Protein AF-A0A8T7EIQ8-F1 (afdb_monomer)

Foldseek 3Di:
DWFWKAQDADAPVRTDIDDDDADDEEAQKFKFQFDDAADDPQQRCLSNQNHPDGNDPTFTAGFKTWGFGCGGHNNHDQDDGGFTWIFGHPGDRRGRMDMDGNVRIGGDDPPADRHNCSLDDVVVVVVCCVCCVVVVDDAQDKDKDFQPDRDDDPDDPDDDDDPDDDDPGIDIDHHHDDDPPVVVVVVPDPDDDDDDDDDDDD

Structure (mmCIF, N/CA/C/O backbone):
data_AF-A0A8T7EIQ8-F1
#
_entry.id   AF-A0A8T7EIQ8-F1
#
loop_
_atom_site.group_PDB
_atom_site.id
_atom_site.type_symbol
_atom_site.label_atom_id
_atom_site.label_alt_id
_atom_site.label_comp_id
_atom_site.label_asym_id
_atom_site.label_entity_id
_atom_site.label_seq_id
_atom_site.pdbx_PDB_ins_code
_atom_site.Cartn_x
_atom_site.Cartn_y
_atom_site.Cartn_z
_atom_site.occupancy
_atom_site.B_iso_or_equiv
_atom_site.auth_seq_id
_atom_site.auth_comp_id
_atom_site.auth_asym_id
_atom_site.auth_atom_id
_atom_site.pdbx_PDB_model_num
ATOM 1 N N . MET A 1 1 ? 5.514 2.451 -17.112 1.00 97.12 1 MET A N 1
ATOM 2 C CA . MET A 1 1 ? 4.625 2.904 -16.031 1.00 97.12 1 MET A CA 1
ATOM 3 C C . MET A 1 1 ? 5.234 4.109 -15.359 1.00 97.12 1 MET A C 1
ATOM 5 O O . MET A 1 1 ? 6.451 4.161 -15.229 1.00 97.12 1 MET A O 1
ATOM 9 N N . LYS A 1 2 ? 4.399 5.047 -14.929 1.00 98.25 2 LYS A N 1
ATOM 10 C CA . LYS A 1 2 ? 4.811 6.217 -14.160 1.00 98.25 2 LYS A CA 1
ATOM 11 C C . LYS A 1 2 ? 4.863 5.912 -12.668 1.00 98.25 2 LYS A C 1
ATOM 13 O O . LYS A 1 2 ? 4.063 5.122 -12.160 1.00 98.25 2 LYS A O 1
ATOM 18 N N . ALA A 1 3 ? 5.798 6.552 -11.976 1.00 97.81 3 ALA A N 1
ATOM 19 C CA . ALA A 1 3 ? 5.945 6.478 -10.527 1.00 97.81 3 ALA A CA 1
ATOM 20 C C . ALA A 1 3 ? 6.491 7.793 -9.956 1.00 97.81 3 ALA A C 1
ATOM 22 O O . ALA A 1 3 ? 7.183 8.529 -10.661 1.00 97.81 3 ALA A O 1
ATOM 23 N N . ILE A 1 4 ? 6.193 8.066 -8.683 1.00 96.81 4 ILE A N 1
ATOM 24 C CA . ILE A 1 4 ? 6.801 9.158 -7.917 1.00 96.81 4 ILE A CA 1
ATOM 25 C C . ILE A 1 4 ? 8.033 8.627 -7.191 1.00 96.81 4 ILE A C 1
ATOM 27 O O . ILE A 1 4 ? 7.931 7.783 -6.299 1.00 96.81 4 ILE A O 1
ATOM 31 N N . TRP A 1 5 ? 9.192 9.140 -7.574 1.00 95.50 5 TRP A N 1
ATOM 32 C CA . TRP A 1 5 ? 10.508 8.722 -7.110 1.00 95.50 5 TRP A CA 1
ATOM 33 C C . TRP A 1 5 ? 11.192 9.857 -6.346 1.00 95.50 5 TRP A C 1
ATOM 35 O O . TRP A 1 5 ? 11.021 11.030 -6.680 1.00 95.50 5 TRP A O 1
ATOM 45 N N . ILE A 1 6 ? 12.018 9.491 -5.363 1.00 96.00 6 ILE A N 1
ATOM 46 C CA . ILE A 1 6 ? 13.007 10.376 -4.735 1.00 96.00 6 ILE A CA 1
ATOM 47 C C . ILE A 1 6 ? 14.409 9.744 -4.769 1.00 96.00 6 ILE A C 1
ATOM 49 O O . ILE A 1 6 ? 14.573 8.549 -4.511 1.00 96.00 6 ILE A O 1
ATOM 53 N N . ASP A 1 7 ? 15.431 10.540 -5.089 1.00 96.81 7 ASP A N 1
ATOM 54 C CA . ASP A 1 7 ? 16.860 10.170 -5.038 1.00 96.81 7 ASP A CA 1
ATOM 55 C C . ASP A 1 7 ? 17.637 10.903 -3.931 1.00 96.81 7 ASP A C 1
ATOM 57 O O . ASP A 1 7 ? 18.794 10.589 -3.651 1.00 96.81 7 ASP A O 1
ATOM 61 N N . SER A 1 8 ? 16.982 11.863 -3.287 1.00 96.88 8 SER A N 1
ATOM 62 C CA . SER A 1 8 ? 17.507 12.742 -2.255 1.00 96.88 8 SER A CA 1
ATOM 63 C C . SER A 1 8 ? 16.407 13.032 -1.231 1.00 96.88 8 SER A C 1
ATOM 65 O O . SER A 1 8 ? 15.219 12.858 -1.506 1.00 96.88 8 SER A O 1
ATOM 67 N N . LEU A 1 9 ? 16.807 13.405 -0.013 1.00 97.00 9 LEU A N 1
ATOM 68 C CA . LEU A 1 9 ? 15.875 13.798 1.046 1.00 97.00 9 LEU A CA 1
ATOM 69 C C . LEU A 1 9 ? 15.586 15.297 0.944 1.00 97.00 9 LEU A C 1
ATOM 71 O O . LEU A 1 9 ? 16.500 16.082 0.692 1.00 97.00 9 LEU A O 1
ATOM 75 N N . GLY A 1 10 ? 14.344 15.692 1.199 1.00 94.88 10 GLY A N 1
ATOM 76 C CA . GLY A 1 10 ? 13.916 17.087 1.145 1.00 94.88 10 GLY A CA 1
ATOM 77 C C . GLY A 1 10 ? 12.407 17.244 1.278 1.00 94.88 10 GLY A C 1
ATOM 78 O O . GLY A 1 10 ? 11.704 16.314 1.680 1.00 94.88 10 GLY A O 1
ATOM 79 N N . GLY A 1 11 ? 11.912 18.435 0.954 1.00 91.44 11 GLY A N 1
ATOM 80 C CA . GLY A 1 11 ? 10.483 18.688 0.833 1.00 91.44 11 GLY A CA 1
ATOM 81 C C . GLY A 1 11 ? 9.912 18.131 -0.479 1.00 91.44 11 GLY A C 1
ATOM 82 O O . GLY A 1 11 ? 10.578 17.378 -1.190 1.00 91.44 11 GLY A O 1
ATOM 83 N N . PRO A 1 12 ? 8.670 18.490 -0.840 1.00 88.94 12 PRO A N 1
ATOM 84 C CA . PRO A 1 12 ? 8.010 18.006 -2.055 1.00 88.94 12 PRO A CA 1
ATOM 85 C C . PRO A 1 12 ? 8.786 18.260 -3.358 1.00 88.94 12 PRO A C 1
ATOM 87 O O . PRO A 1 12 ? 8.567 17.564 -4.343 1.00 88.94 12 PRO A O 1
ATOM 90 N N . GLU A 1 13 ? 9.692 19.236 -3.377 1.00 93.31 13 GLU A N 1
ATOM 91 C CA . GLU A 1 13 ? 10.520 19.598 -4.528 1.00 93.31 13 GLU A CA 1
ATOM 92 C C . GLU A 1 13 ? 11.466 18.488 -5.006 1.00 93.31 13 GLU A C 1
ATOM 94 O O . GLU A 1 13 ? 11.888 18.516 -6.161 1.00 93.31 13 GLU A O 1
ATOM 99 N N . VAL A 1 14 ? 11.787 17.508 -4.153 1.00 95.00 14 VAL A N 1
ATOM 100 C CA . VAL A 1 14 ? 12.641 16.371 -4.537 1.00 95.00 14 VAL A CA 1
ATOM 101 C C . VAL A 1 14 ? 11.854 15.249 -5.222 1.00 95.00 14 VAL A C 1
ATOM 103 O O . VAL A 1 14 ? 12.450 14.306 -5.740 1.00 95.00 14 VAL A O 1
ATOM 106 N N . MET A 1 15 ? 10.517 15.332 -5.237 1.00 95.19 15 MET A N 1
ATOM 107 C CA . MET A 1 15 ? 9.655 14.326 -5.855 1.00 95.19 15 MET A CA 1
ATOM 108 C C . MET A 1 15 ? 9.645 14.471 -7.373 1.00 95.19 15 MET A C 1
ATOM 110 O O . MET A 1 15 ? 9.286 15.513 -7.922 1.00 95.19 15 MET A O 1
ATOM 114 N N . GLN A 1 16 ? 9.976 13.383 -8.060 1.00 96.94 16 GLN A N 1
ATOM 115 C CA . GLN A 1 16 ? 10.043 13.336 -9.515 1.00 96.94 16 GLN A CA 1
ATOM 116 C C . GLN A 1 16 ? 9.066 12.298 -10.056 1.00 96.94 16 GLN A C 1
ATOM 118 O O . GLN A 1 16 ? 8.992 11.176 -9.555 1.00 96.94 16 GLN A O 1
ATOM 123 N N . VAL A 1 17 ? 8.336 12.655 -11.114 1.00 97.62 17 VAL A N 1
ATOM 124 C CA . VAL A 1 17 ? 7.613 11.670 -11.924 1.00 97.62 17 VAL A CA 1
ATOM 125 C C . VAL A 1 17 ? 8.610 11.059 -12.894 1.00 97.62 17 VAL A C 1
ATOM 127 O O . VAL A 1 17 ? 9.187 11.776 -13.711 1.00 97.62 17 VAL A O 1
ATOM 130 N N . ILE A 1 18 ? 8.780 9.746 -12.835 1.00 97.88 18 ILE A N 1
ATOM 131 C CA . ILE A 1 18 ? 9.661 9.017 -13.747 1.00 97.88 18 ILE A CA 1
ATOM 132 C C . ILE A 1 18 ? 8.905 7.918 -14.488 1.00 97.88 18 ILE A C 1
ATOM 134 O O . ILE A 1 18 ? 7.865 7.445 -14.024 1.00 97.88 18 ILE A O 1
ATOM 138 N N . ASP A 1 19 ? 9.468 7.473 -15.608 1.00 98.19 19 ASP A N 1
ATOM 139 C CA . ASP A 1 19 ? 9.037 6.271 -16.312 1.00 98.19 19 ASP A CA 1
ATOM 140 C C . ASP A 1 19 ? 9.892 5.066 -15.895 1.00 98.19 19 ASP A C 1
ATOM 142 O O . ASP A 1 19 ? 11.121 5.118 -15.873 1.00 98.19 19 ASP A O 1
ATOM 146 N N . MET A 1 20 ? 9.228 3.956 -15.583 1.00 96.12 20 MET A N 1
ATOM 147 C CA . MET A 1 20 ? 9.838 2.678 -15.219 1.00 96.12 20 MET A CA 1
ATOM 148 C C . MET A 1 20 ? 9.193 1.519 -15.993 1.00 96.12 20 MET A C 1
ATOM 150 O O . MET A 1 20 ? 8.028 1.616 -16.403 1.00 96.12 20 MET A O 1
ATOM 154 N N . PRO A 1 21 ? 9.895 0.389 -16.183 1.00 97.44 21 PRO A N 1
ATOM 155 C CA . PRO A 1 21 ? 9.278 -0.843 -16.664 1.00 97.44 21 PRO A CA 1
ATOM 156 C C . PRO A 1 21 ? 8.150 -1.302 -15.733 1.00 97.44 21 PRO A C 1
ATOM 158 O O . PRO A 1 21 ? 8.219 -1.096 -14.523 1.00 97.44 21 PRO A O 1
ATOM 161 N N . ILE A 1 22 ? 7.123 -1.947 -16.289 1.00 97.69 22 ILE A N 1
ATOM 162 C CA . ILE A 1 22 ? 6.124 -2.634 -15.462 1.00 97.69 22 ILE A CA 1
ATOM 163 C C . ILE A 1 22 ? 6.827 -3.842 -14.817 1.00 97.69 22 ILE A C 1
ATOM 165 O O . ILE A 1 22 ? 7.391 -4.656 -15.549 1.00 97.69 22 ILE A O 1
ATOM 169 N N . PRO A 1 23 ? 6.850 -3.962 -13.479 1.00 95.44 23 PRO A N 1
ATOM 170 C CA . PRO A 1 23 ? 7.539 -5.059 -12.806 1.00 95.44 23 PRO A CA 1
ATOM 171 C C . PRO A 1 23 ? 6.767 -6.369 -12.977 1.00 95.44 23 PRO A C 1
ATOM 173 O O . PRO A 1 23 ? 5.549 -6.343 -13.098 1.00 95.44 23 PRO A O 1
ATOM 176 N N . GLU A 1 24 ? 7.437 -7.517 -12.927 1.00 97.69 24 GLU A N 1
ATOM 177 C CA . GLU A 1 24 ? 6.785 -8.836 -12.941 1.00 97.69 24 GLU A CA 1
ATOM 178 C C . GLU A 1 24 ? 6.703 -9.415 -11.519 1.00 97.69 24 GLU A C 1
ATOM 180 O O . GLU A 1 24 ? 7.673 -9.294 -10.765 1.00 97.69 24 GLU A O 1
ATOM 185 N N . PRO A 1 25 ? 5.572 -10.026 -11.114 1.00 97.81 25 PRO A N 1
ATOM 186 C CA . PRO A 1 25 ? 5.444 -10.601 -9.781 1.00 97.81 25 PRO A CA 1
ATOM 187 C C . PRO A 1 25 ? 6.305 -11.860 -9.618 1.00 97.81 25 PRO A C 1
ATOM 189 O O . PRO A 1 25 ? 6.272 -12.776 -10.441 1.00 97.81 25 PRO A O 1
ATOM 192 N N . GLY A 1 26 ? 7.034 -11.946 -8.504 1.00 98.12 26 GLY A N 1
ATOM 193 C CA . GLY A 1 26 ? 7.690 -13.170 -8.060 1.00 98.12 26 GLY A CA 1
ATOM 194 C C . GLY A 1 26 ? 6.707 -14.221 -7.531 1.00 98.12 26 GLY A C 1
ATOM 195 O O . GLY A 1 26 ? 5.496 -14.029 -7.500 1.00 98.12 26 GLY A O 1
ATOM 196 N N . ARG A 1 27 ? 7.237 -15.358 -7.055 1.00 98.38 27 ARG A N 1
ATOM 197 C CA . ARG A 1 27 ? 6.463 -16.577 -6.718 1.00 98.38 27 ARG A CA 1
ATOM 198 C C . ARG A 1 27 ? 5.219 -16.323 -5.858 1.00 98.38 27 ARG A C 1
ATOM 200 O O . ARG A 1 27 ? 4.155 -16.831 -6.187 1.00 98.38 27 ARG A O 1
ATOM 207 N N . LYS A 1 28 ? 5.346 -15.540 -4.782 1.00 98.00 28 LYS A N 1
ATOM 208 C CA . LYS A 1 28 ? 4.267 -15.239 -3.815 1.00 98.00 28 LYS A CA 1
ATOM 209 C C . LYS A 1 28 ? 3.751 -13.806 -3.911 1.00 98.00 28 LYS A C 1
ATOM 211 O O . LYS A 1 28 ? 3.139 -13.300 -2.968 1.00 98.00 28 LYS A O 1
ATOM 216 N N . GLU A 1 29 ? 4.044 -13.139 -5.012 1.00 98.25 29 GLU A N 1
ATOM 217 C CA . GLU A 1 29 ? 3.725 -11.738 -5.191 1.00 98.25 29 GLU A CA 1
ATOM 218 C C . GLU A 1 29 ? 2.599 -11.561 -6.196 1.00 98.25 29 GLU A C 1
ATOM 220 O O . GLU A 1 29 ? 2.343 -12.405 -7.050 1.00 98.25 29 GLU A O 1
ATOM 225 N N . VAL A 1 30 ? 1.918 -10.436 -6.082 1.00 98.12 30 VAL A N 1
ATOM 226 C CA . VAL A 1 30 ? 0.888 -9.997 -7.005 1.00 98.12 30 VAL A CA 1
ATOM 227 C C . VAL A 1 30 ? 1.246 -8.631 -7.538 1.00 98.12 30 VAL A C 1
ATOM 229 O O . VAL A 1 30 ? 1.752 -7.786 -6.802 1.00 98.12 30 VAL A O 1
ATOM 232 N N . ARG A 1 31 ? 0.964 -8.416 -8.818 1.00 98.25 31 ARG A N 1
ATOM 233 C CA . ARG A 1 31 ? 0.998 -7.101 -9.435 1.00 98.25 31 ARG A CA 1
ATOM 234 C C . ARG A 1 31 ? -0.390 -6.500 -9.378 1.00 98.25 31 ARG A C 1
ATOM 236 O O . ARG A 1 31 ? -1.349 -7.092 -9.863 1.00 98.25 31 ARG A O 1
ATOM 243 N N . ILE A 1 32 ? -0.481 -5.317 -8.800 1.00 98.56 32 ILE A N 1
ATOM 244 C CA . ILE A 1 32 ? -1.708 -4.543 -8.683 1.00 98.56 32 ILE A CA 1
ATOM 245 C C . ILE A 1 32 ? -1.600 -3.381 -9.659 1.00 98.56 32 ILE A C 1
ATOM 247 O O . ILE A 1 32 ? -0.622 -2.634 -9.603 1.00 98.56 32 ILE A O 1
ATOM 251 N N . LYS A 1 33 ? -2.597 -3.228 -10.527 1.00 98.50 33 LYS A N 1
ATOM 252 C CA . LYS A 1 33 ? -2.838 -1.992 -11.266 1.00 98.50 33 LYS A CA 1
ATOM 253 C C . LYS A 1 33 ? -3.524 -1.015 -10.320 1.00 98.50 33 LYS A C 1
ATOM 255 O O . LYS A 1 33 ? -4.624 -1.289 -9.838 1.00 98.50 33 LYS A O 1
ATOM 260 N N . VAL A 1 34 ? -2.840 0.076 -10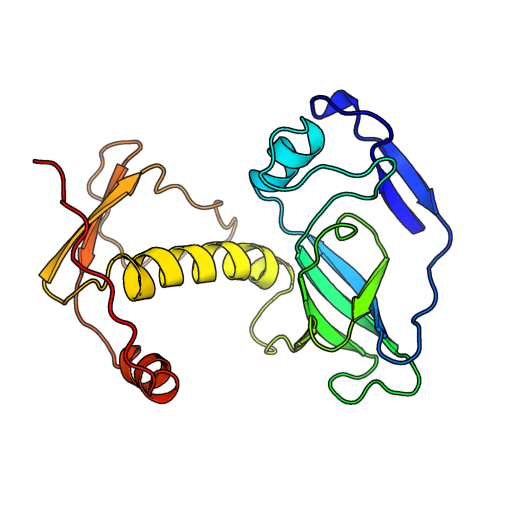.011 1.00 98.38 34 VAL A N 1
ATOM 261 C CA . VAL A 1 34 ? -3.251 1.027 -8.978 1.00 98.38 34 VAL A CA 1
ATOM 262 C C . VAL A 1 34 ? -4.351 1.936 -9.511 1.00 98.38 34 VAL A C 1
ATOM 264 O O . VAL A 1 34 ? -4.245 2.468 -10.613 1.00 98.38 34 VAL A O 1
ATOM 267 N N . GLU A 1 35 ? -5.407 2.106 -8.718 1.00 98.19 35 GLU A N 1
ATOM 268 C CA . GLU A 1 35 ? -6.511 3.032 -8.999 1.00 98.19 35 GLU A CA 1
ATOM 269 C C . GLU A 1 35 ? -6.458 4.243 -8.064 1.00 98.19 35 GLU A C 1
ATOM 271 O O . GLU A 1 35 ? -6.640 5.372 -8.512 1.00 98.19 35 GLU A O 1
ATOM 276 N N . SER A 1 36 ? -6.143 4.007 -6.786 1.00 98.00 36 SER A N 1
ATOM 277 C CA . SER A 1 36 ? -6.103 5.035 -5.742 1.00 98.00 36 SER A CA 1
ATOM 278 C C . SER A 1 36 ? -4.921 4.796 -4.802 1.00 98.00 36 SER A C 1
ATOM 280 O O . SER A 1 36 ? -4.577 3.653 -4.497 1.00 98.00 36 SER A O 1
ATOM 282 N N . VAL A 1 37 ? -4.318 5.875 -4.300 1.00 96.94 37 VAL A N 1
ATOM 283 C CA . VAL A 1 37 ? -3.197 5.843 -3.346 1.00 96.94 37 VAL A CA 1
ATOM 284 C C . VAL A 1 37 ? -3.550 6.713 -2.150 1.00 96.94 37 VAL A C 1
ATOM 286 O O . VAL A 1 37 ? -4.038 7.830 -2.318 1.00 96.94 37 VAL A O 1
ATOM 289 N N . GLY A 1 38 ? -3.305 6.205 -0.944 1.00 94.62 38 GLY A N 1
ATOM 290 C CA . GLY A 1 38 ? -3.491 6.977 0.281 1.00 94.62 38 GLY A CA 1
ATOM 291 C C . GLY A 1 38 ? -2.245 7.795 0.585 1.00 94.62 38 GLY A C 1
ATOM 292 O O . GLY A 1 38 ? -1.136 7.259 0.606 1.00 94.62 38 GLY A O 1
ATOM 293 N N . LEU A 1 39 ? -2.431 9.093 0.818 1.00 92.19 39 LEU A N 1
ATOM 294 C CA . LEU A 1 39 ? -1.372 9.985 1.278 1.00 92.19 39 LEU A CA 1
ATOM 295 C C . LEU A 1 39 ? -1.529 10.251 2.769 1.00 92.19 39 LEU A C 1
ATOM 297 O O . LEU A 1 39 ? -2.584 10.666 3.250 1.00 92.19 39 LEU A O 1
ATOM 301 N N . ASN A 1 40 ? -0.437 10.052 3.486 1.00 90.56 40 ASN A N 1
ATOM 302 C CA . ASN A 1 40 ? -0.345 10.176 4.924 1.00 90.56 40 ASN A CA 1
ATOM 303 C C . ASN A 1 40 ? 0.735 11.192 5.295 1.00 90.56 40 ASN A C 1
ATOM 305 O O . ASN A 1 40 ? 1.691 11.429 4.557 1.00 90.56 40 ASN A O 1
ATOM 309 N N . TYR A 1 41 ? 0.650 11.750 6.505 1.00 89.56 41 TYR A N 1
ATOM 310 C CA . TYR A 1 41 ? 1.711 12.627 7.016 1.00 89.56 41 TYR A CA 1
ATOM 311 C C . TYR A 1 41 ? 3.071 11.905 7.105 1.00 89.56 41 TYR A C 1
ATOM 313 O O . TYR A 1 41 ? 4.127 12.528 7.000 1.00 89.56 41 TYR A O 1
ATOM 321 N N . SER A 1 42 ? 3.059 10.572 7.226 1.00 89.75 42 SER A N 1
ATOM 322 C CA . SER A 1 42 ? 4.263 9.745 7.136 1.00 89.75 42 SER A CA 1
ATOM 323 C C . SER A 1 42 ? 5.002 9.884 5.812 1.00 89.75 42 SER A C 1
ATOM 325 O O . SER A 1 42 ? 6.224 9.820 5.826 1.00 89.75 42 SER A O 1
ATOM 327 N N . ASP A 1 43 ? 4.310 10.095 4.692 1.00 90.62 43 ASP A N 1
ATOM 328 C CA . ASP A 1 43 ? 4.962 10.202 3.384 1.00 90.62 43 ASP A CA 1
ATOM 329 C C . ASP A 1 43 ? 5.817 11.475 3.297 1.00 90.62 43 ASP A C 1
ATOM 331 O O . ASP A 1 43 ? 6.938 11.437 2.791 1.00 90.62 43 ASP A O 1
ATOM 335 N N . ILE A 1 44 ? 5.347 12.573 3.903 1.00 91.19 44 ILE A N 1
ATOM 336 C CA . ILE A 1 44 ? 6.123 13.813 4.058 1.00 91.19 44 ILE A CA 1
ATOM 337 C C . ILE A 1 44 ? 7.345 13.555 4.945 1.00 91.19 44 ILE A C 1
ATOM 339 O O . ILE A 1 44 ? 8.468 13.867 4.562 1.00 91.19 44 ILE A O 1
ATOM 343 N N . MET A 1 45 ? 7.149 12.919 6.106 1.00 93.06 45 MET A N 1
ATOM 344 C CA . MET A 1 45 ? 8.257 12.602 7.013 1.00 93.06 45 MET A CA 1
ATOM 345 C C . MET A 1 45 ? 9.305 11.681 6.371 1.00 93.06 45 MET A C 1
ATOM 347 O O . MET A 1 45 ? 10.487 11.803 6.682 1.00 93.06 45 MET A O 1
ATOM 351 N N . ILE A 1 46 ? 8.900 10.758 5.493 1.00 92.00 46 ILE A N 1
ATOM 352 C CA . ILE A 1 46 ? 9.811 9.876 4.748 1.00 92.00 46 ILE A CA 1
ATOM 353 C C . ILE A 1 46 ? 10.635 10.682 3.746 1.00 92.00 46 ILE A C 1
ATOM 355 O O . ILE A 1 46 ? 11.855 10.511 3.705 1.00 92.00 46 ILE A O 1
ATOM 359 N N . CYS A 1 47 ? 9.985 11.571 2.992 1.00 93.19 47 CYS A N 1
ATOM 360 C CA . CYS A 1 47 ? 10.635 12.469 2.040 1.00 93.19 47 CYS A CA 1
ATOM 361 C C . CYS A 1 47 ? 11.685 13.356 2.733 1.00 93.19 47 CYS A C 1
ATOM 363 O O . CYS A 1 47 ? 12.819 13.458 2.272 1.00 93.19 47 CYS A O 1
ATOM 365 N N . GLU A 1 48 ? 11.353 13.889 3.912 1.00 94.00 48 GLU A N 1
ATOM 366 C CA . GLU A 1 48 ? 12.254 14.713 4.730 1.00 94.00 48 GLU A CA 1
ATOM 367 C C . GLU A 1 48 ? 13.323 13.898 5.492 1.00 94.00 48 GLU A C 1
ATOM 369 O O . GLU A 1 48 ? 14.188 14.474 6.151 1.00 94.00 48 GLU A O 1
ATOM 374 N N . GLY A 1 49 ? 13.259 12.560 5.471 1.00 92.50 49 GLY A N 1
ATOM 375 C CA . GLY A 1 49 ? 14.159 11.687 6.237 1.00 92.50 49 GLY A CA 1
ATOM 376 C C . GLY A 1 49 ? 13.960 11.733 7.757 1.00 92.50 49 GLY A C 1
ATOM 377 O O . GLY A 1 49 ? 14.864 11.385 8.515 1.00 92.50 49 GLY A O 1
ATOM 378 N N . ARG A 1 50 ? 12.784 12.171 8.213 1.00 93.69 50 ARG A N 1
ATOM 379 C CA . ARG A 1 50 ? 12.406 12.337 9.628 1.00 93.69 50 ARG A CA 1
ATOM 380 C C . ARG A 1 50 ? 11.497 11.229 10.154 1.00 93.69 50 ARG A C 1
ATOM 382 O O . ARG A 1 50 ? 11.061 11.284 11.304 1.00 93.69 50 ARG A O 1
ATOM 389 N N . TYR A 1 51 ? 11.166 10.250 9.317 1.00 92.25 51 TYR A N 1
ATOM 390 C CA . TYR A 1 51 ? 10.337 9.126 9.726 1.00 92.25 51 TYR A CA 1
ATOM 391 C C . TYR A 1 51 ? 11.080 8.185 10.682 1.00 92.25 51 TYR A C 1
ATOM 393 O O . TYR A 1 51 ? 12.307 8.150 10.722 1.00 92.25 51 TYR A O 1
ATOM 401 N N . LEU A 1 52 ? 10.324 7.397 11.455 1.00 89.50 52 LEU A N 1
ATOM 402 C CA . LEU A 1 52 ? 10.882 6.467 12.448 1.00 89.50 52 LEU A CA 1
ATOM 403 C C . LEU A 1 52 ? 11.837 5.439 11.824 1.00 89.50 52 LEU A C 1
ATOM 405 O O . LEU A 1 52 ? 12.778 4.984 12.469 1.00 89.50 52 LEU A O 1
ATOM 409 N N . GLN A 1 53 ? 11.569 5.054 10.576 1.00 87.06 53 GLN A N 1
ATOM 410 C CA . GLN A 1 53 ? 12.417 4.169 9.788 1.00 87.06 53 GLN A CA 1
ATOM 411 C C . GLN A 1 53 ? 13.293 5.002 8.856 1.00 87.06 53 GLN A C 1
ATOM 413 O O . GLN A 1 53 ? 12.813 5.952 8.238 1.00 87.06 53 GLN A O 1
ATOM 418 N N . ARG A 1 54 ? 14.562 4.606 8.719 1.00 89.00 54 ARG A N 1
ATOM 419 C CA . ARG A 1 54 ? 15.482 5.237 7.772 1.00 89.00 54 ARG A CA 1
ATOM 420 C C . ARG A 1 54 ? 14.953 5.081 6.343 1.00 89.00 54 ARG A C 1
ATOM 422 O O . ARG A 1 54 ? 14.704 3.967 5.895 1.00 89.00 54 ARG A O 1
ATOM 429 N N . THR A 1 55 ? 14.851 6.198 5.633 1.00 89.25 55 THR A N 1
ATOM 430 C CA . THR A 1 55 ? 14.549 6.245 4.198 1.00 89.25 55 THR A CA 1
ATOM 431 C C . THR A 1 55 ? 15.752 5.723 3.403 1.00 89.25 55 THR A C 1
ATOM 433 O O . THR A 1 55 ? 16.848 6.280 3.490 1.00 89.25 55 THR A O 1
ATOM 436 N N . GLU A 1 56 ? 15.564 4.645 2.641 1.00 90.88 56 GLU A N 1
ATOM 437 C CA . GLU A 1 56 ? 16.561 4.136 1.689 1.00 90.88 56 GLU A CA 1
ATOM 438 C C . GLU A 1 56 ? 16.386 4.831 0.337 1.00 90.88 56 GLU A C 1
ATOM 440 O O . GLU A 1 56 ? 15.273 4.916 -0.173 1.00 90.88 56 GLU A O 1
ATOM 445 N N . LEU A 1 57 ? 17.465 5.362 -0.232 1.00 94.25 57 LEU A N 1
ATOM 446 C CA . LEU A 1 57 ? 17.433 6.078 -1.506 1.00 94.25 57 LEU A CA 1
ATOM 447 C C . LEU A 1 57 ? 18.253 5.328 -2.567 1.00 94.25 57 LEU A C 1
ATOM 449 O O . LEU A 1 57 ? 19.283 4.744 -2.218 1.00 94.25 57 LEU A O 1
ATOM 453 N N . PRO A 1 58 ? 17.858 5.393 -3.851 1.00 95.06 58 PRO A N 1
ATOM 454 C CA . PRO A 1 58 ? 16.604 5.971 -4.343 1.00 95.06 58 PRO A CA 1
ATOM 455 C C . PRO A 1 58 ? 15.391 5.075 -4.044 1.00 95.06 58 PRO A C 1
ATOM 457 O O . PRO A 1 58 ? 15.534 3.860 -3.907 1.00 95.06 58 PRO A O 1
ATOM 460 N N . GLN A 1 59 ? 14.187 5.652 -3.976 1.00 93.75 59 GLN A N 1
ATOM 461 C CA . GLN A 1 59 ? 12.959 4.864 -3.821 1.00 93.75 59 GLN A CA 1
ATOM 462 C C . GLN A 1 59 ? 11.725 5.492 -4.470 1.00 93.75 59 GLN A C 1
ATOM 464 O O . GLN A 1 59 ? 11.618 6.709 -4.606 1.00 93.75 59 GLN A O 1
ATOM 469 N N . VAL A 1 60 ? 10.750 4.636 -4.789 1.00 95.19 60 VAL A N 1
ATOM 470 C CA . VAL A 1 60 ? 9.375 5.043 -5.107 1.00 95.19 60 VAL A CA 1
ATOM 471 C C . VAL A 1 60 ? 8.591 5.234 -3.807 1.00 95.19 60 VAL A C 1
ATOM 473 O O . VAL A 1 60 ? 8.616 4.365 -2.934 1.00 95.19 60 VAL A O 1
ATOM 476 N N . LEU A 1 61 ? 7.877 6.350 -3.681 1.00 93.44 61 LEU A N 1
ATOM 477 C CA . LEU A 1 61 ? 7.138 6.716 -2.468 1.00 93.44 61 LEU A CA 1
ATOM 478 C C . LEU A 1 61 ? 5.788 5.986 -2.322 1.00 93.44 61 LEU A C 1
ATOM 480 O O . LEU A 1 61 ? 5.362 5.238 -3.200 1.00 93.44 61 LEU A O 1
ATOM 484 N N . GLY A 1 62 ? 5.103 6.220 -1.198 1.00 91.56 62 GLY A N 1
ATOM 485 C CA . GLY A 1 62 ? 3.745 5.747 -0.919 1.00 91.56 62 GLY A CA 1
ATOM 486 C C . GLY A 1 62 ? 3.692 4.385 -0.224 1.00 91.56 62 GLY A C 1
ATOM 487 O O . GLY A 1 62 ? 4.463 3.475 -0.536 1.00 91.56 62 GLY A O 1
ATOM 488 N N . ARG A 1 63 ? 2.753 4.238 0.716 1.00 91.75 63 ARG A N 1
ATOM 489 C CA . ARG A 1 63 ? 2.658 3.065 1.609 1.00 91.75 63 ARG A CA 1
ATOM 490 C C . ARG A 1 63 ? 1.336 2.318 1.560 1.00 91.75 63 ARG A C 1
ATOM 492 O O . ARG A 1 63 ? 1.246 1.215 2.098 1.00 91.75 63 ARG A O 1
ATOM 499 N N . GLU A 1 64 ? 0.317 2.890 0.940 1.00 94.25 64 GLU A N 1
ATOM 500 C CA . GLU A 1 64 ? -0.963 2.220 0.769 1.00 94.25 64 GLU A CA 1
ATOM 501 C C . GLU A 1 64 ? -1.590 2.539 -0.577 1.00 94.25 64 GLU A C 1
ATOM 503 O O . GLU A 1 64 ? -1.440 3.638 -1.107 1.00 94.25 64 GLU A O 1
ATOM 508 N N . GLN A 1 65 ? -2.312 1.567 -1.114 1.00 97.25 65 GLN A N 1
ATOM 509 C CA . GLN A 1 65 ? -2.993 1.687 -2.393 1.00 97.25 65 GLN A CA 1
ATOM 510 C C . GLN A 1 65 ? -4.197 0.757 -2.461 1.00 97.25 65 GLN A C 1
ATOM 512 O O . GLN A 1 65 ? -4.250 -0.280 -1.795 1.00 97.25 65 GLN A O 1
ATOM 517 N N . ALA A 1 66 ? -5.120 1.098 -3.347 1.00 98.25 66 ALA A N 1
ATOM 518 C CA . ALA A 1 66 ? -6.197 0.236 -3.785 1.00 98.25 66 ALA A CA 1
ATOM 519 C C . ALA A 1 66 ? -6.214 0.156 -5.312 1.00 98.25 66 ALA A C 1
ATOM 521 O 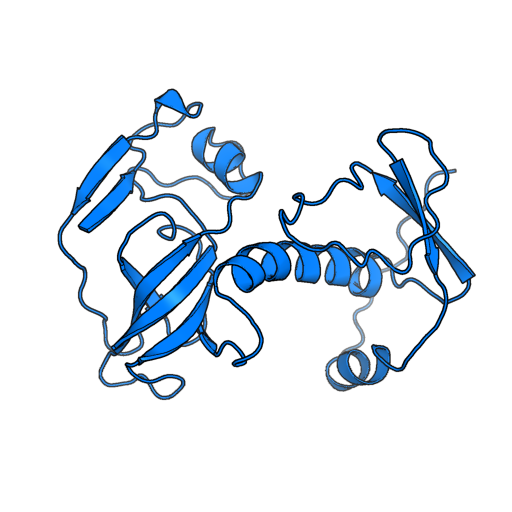O . ALA A 1 66 ? -5.823 1.091 -6.016 1.00 98.25 66 ALA A O 1
ATOM 522 N N . GLY A 1 67 ? -6.651 -0.985 -5.825 1.00 98.19 67 GLY A N 1
ATOM 523 C CA . GLY A 1 67 ? -6.756 -1.208 -7.256 1.00 98.19 67 GLY A CA 1
ATOM 524 C C . GLY A 1 67 ? -7.151 -2.635 -7.587 1.00 98.19 67 GLY A C 1
ATOM 525 O O . GLY A 1 67 ? -7.795 -3.319 -6.789 1.00 98.19 67 GLY A O 1
ATOM 526 N N . VAL A 1 68 ? -6.740 -3.096 -8.762 1.00 98.50 68 VAL A N 1
ATOM 527 C CA . VAL A 1 68 ? -7.113 -4.409 -9.295 1.00 98.50 68 VAL A CA 1
ATOM 528 C C . VAL A 1 68 ? -5.875 -5.278 -9.457 1.00 98.50 68 VAL A C 1
ATOM 530 O O . VAL A 1 68 ? -4.840 -4.816 -9.935 1.00 98.50 68 VAL A O 1
ATOM 533 N N . VAL A 1 69 ? -5.967 -6.550 -9.075 1.00 98.62 69 VAL A N 1
ATOM 534 C CA . VAL A 1 69 ? -4.913 -7.533 -9.354 1.00 98.62 69 VAL A CA 1
ATOM 535 C C . VAL A 1 69 ? -4.798 -7.720 -10.868 1.00 98.62 69 VAL A C 1
ATOM 537 O O . VAL A 1 69 ? -5.725 -8.197 -11.516 1.00 98.62 69 VAL A O 1
ATOM 540 N N . ASP A 1 70 ? -3.652 -7.348 -11.424 1.00 98.31 70 ASP A N 1
ATOM 541 C CA . ASP A 1 70 ? -3.327 -7.458 -12.848 1.00 98.31 70 ASP A CA 1
ATOM 542 C C . ASP A 1 70 ? -2.673 -8.811 -13.165 1.00 98.31 70 ASP A C 1
ATOM 544 O O . ASP A 1 70 ? -3.077 -9.505 -14.094 1.00 98.31 70 ASP A O 1
ATOM 548 N N . ALA A 1 71 ? -1.704 -9.222 -12.343 1.00 98.56 71 ALA A N 1
ATOM 549 C CA . ALA A 1 71 ? -0.988 -10.485 -12.495 1.00 98.56 71 ALA A CA 1
ATOM 550 C C . ALA A 1 71 ? -0.646 -11.098 -11.133 1.00 98.56 71 ALA A C 1
ATOM 552 O O . ALA A 1 71 ? -0.529 -10.397 -10.126 1.00 98.56 71 ALA A O 1
ATOM 553 N N . VAL A 1 72 ? -0.457 -12.417 -11.101 1.00 98.62 72 VAL A N 1
ATOM 554 C CA . VAL A 1 72 ? -0.108 -13.159 -9.885 1.00 98.62 72 VAL A CA 1
ATOM 555 C C . VAL A 1 72 ? 1.064 -14.097 -10.138 1.00 98.62 72 VAL A C 1
ATOM 557 O O . VAL A 1 72 ? 1.195 -14.666 -11.221 1.00 98.62 72 VAL A O 1
ATOM 560 N N . GLY A 1 73 ? 1.905 -14.271 -9.124 1.00 98.44 73 GLY A N 1
ATOM 561 C CA . GLY A 1 73 ? 2.937 -15.292 -9.115 1.00 98.44 73 GLY A CA 1
ATOM 562 C C . GLY A 1 73 ? 2.374 -16.712 -8.970 1.00 98.44 73 GLY A C 1
ATOM 563 O O . GLY A 1 73 ? 1.257 -16.897 -8.482 1.00 98.44 73 GLY A O 1
ATOM 564 N N . PRO A 1 74 ? 3.162 -17.741 -9.327 1.00 98.12 74 PRO A N 1
ATOM 565 C CA . PRO A 1 74 ? 2.729 -19.143 -9.346 1.00 98.12 74 PRO A CA 1
ATOM 566 C C . PRO A 1 74 ? 2.308 -19.738 -7.990 1.00 98.12 74 PRO A C 1
ATOM 568 O O . PRO A 1 74 ? 1.653 -20.774 -7.969 1.00 98.12 74 PRO A O 1
ATOM 571 N N . GLU A 1 75 ? 2.685 -19.135 -6.860 1.00 98.31 75 GLU A N 1
ATOM 572 C CA . GLU A 1 75 ? 2.332 -19.603 -5.507 1.00 98.31 75 GLU A CA 1
ATOM 573 C C . GLU A 1 75 ? 1.298 -18.709 -4.808 1.00 98.31 75 GLU A C 1
ATOM 575 O O . GLU A 1 75 ? 1.084 -18.814 -3.594 1.00 98.31 75 GLU A O 1
ATOM 580 N N . VAL A 1 76 ? 0.675 -17.784 -5.536 1.00 98.50 76 VAL A N 1
ATOM 581 C CA . VAL A 1 76 ? -0.395 -16.953 -4.987 1.00 98.50 7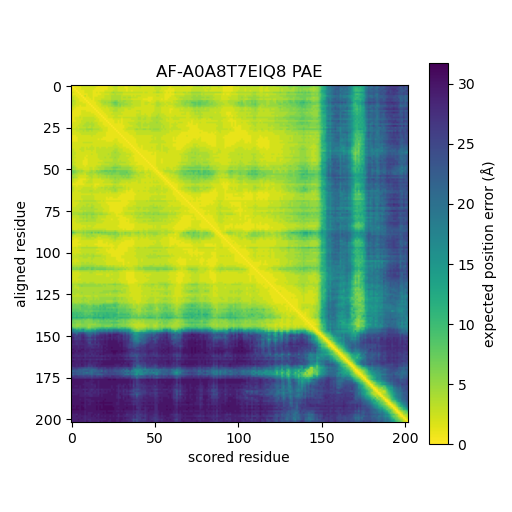6 VAL A CA 1
ATOM 582 C C . VAL A 1 76 ? -1.682 -17.761 -4.905 1.00 98.50 76 VAL A C 1
ATOM 584 O O . VAL A 1 76 ? -2.142 -18.317 -5.896 1.00 98.50 76 VAL A O 1
ATOM 587 N N . THR A 1 77 ? -2.282 -17.802 -3.715 1.00 97.62 77 THR A N 1
ATOM 588 C CA . THR A 1 77 ? -3.535 -18.536 -3.464 1.00 97.62 77 THR A CA 1
ATOM 589 C C . THR A 1 77 ? -4.628 -17.680 -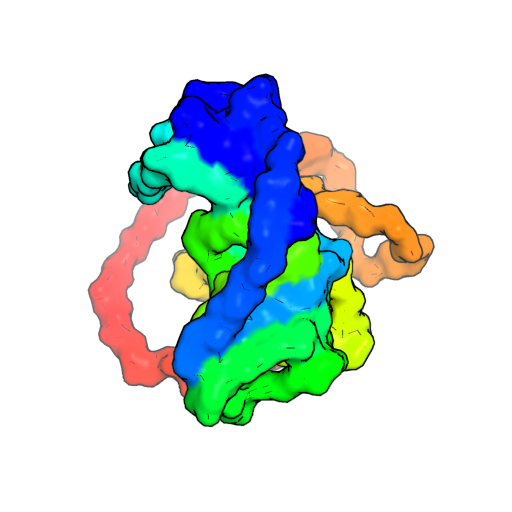2.829 1.00 97.62 77 THR A C 1
ATOM 591 O O . THR A 1 77 ? -5.772 -18.115 -2.738 1.00 97.62 77 THR A O 1
ATOM 594 N N . ARG A 1 78 ? -4.296 -16.469 -2.362 1.00 96.19 78 ARG A N 1
ATOM 595 C CA . ARG A 1 78 ? -5.216 -15.607 -1.595 1.00 96.19 78 ARG A CA 1
ATOM 596 C C . ARG A 1 78 ? -6.094 -14.699 -2.452 1.00 96.19 78 ARG A C 1
ATOM 598 O O . ARG A 1 78 ? -7.133 -14.251 -1.977 1.00 96.19 78 ARG A O 1
ATOM 605 N N . VAL A 1 79 ? -5.637 -14.379 -3.658 1.00 97.75 79 VAL A N 1
ATOM 606 C CA . VAL A 1 79 ? -6.289 -13.464 -4.600 1.00 97.75 79 VAL A CA 1
ATOM 607 C C . VAL A 1 79 ? -6.017 -13.921 -6.028 1.00 97.75 79 VAL A C 1
ATOM 609 O O . VAL A 1 79 ? -5.082 -14.686 -6.269 1.00 97.75 79 VAL A O 1
ATOM 612 N N . GLN A 1 80 ? -6.805 -13.423 -6.973 1.00 97.75 80 GLN A N 1
ATOM 613 C CA . GLN A 1 80 ? -6.713 -13.778 -8.389 1.00 97.75 80 GLN A CA 1
ATOM 614 C C . GLN A 1 80 ? -6.772 -12.535 -9.289 1.00 97.75 80 GLN A C 1
ATOM 616 O O . GLN A 1 80 ? -7.286 -11.502 -8.851 1.00 97.75 80 GLN A O 1
ATOM 621 N N . PRO A 1 81 ? -6.277 -12.610 -10.541 1.00 98.56 81 PRO A N 1
ATOM 622 C CA . PRO A 1 81 ? -6.416 -11.519 -11.503 1.00 98.56 81 PRO A CA 1
ATOM 623 C C . PRO A 1 81 ? -7.869 -11.040 -11.649 1.00 98.56 81 PRO A C 1
ATOM 625 O O . PRO A 1 81 ? -8.804 -11.839 -11.605 1.00 98.56 81 PRO A O 1
ATOM 628 N N . GLY A 1 82 ? -8.054 -9.729 -11.806 1.00 98.19 82 GLY A N 1
ATOM 629 C CA . GLY A 1 82 ? -9.358 -9.061 -11.880 1.00 98.19 82 GLY A CA 1
ATOM 630 C C . GLY A 1 82 ? -9.988 -8.721 -10.525 1.00 98.19 82 GLY A C 1
ATOM 631 O O . GLY A 1 82 ? -10.970 -7.983 -10.478 1.00 98.19 82 GLY A O 1
ATOM 632 N N . GLN A 1 83 ? -9.434 -9.208 -9.413 1.00 98.12 83 GLN A N 1
ATOM 633 C CA . GLN A 1 83 ? -9.974 -8.937 -8.084 1.00 98.12 83 GLN A CA 1
ATOM 634 C C . GLN A 1 83 ? -9.586 -7.542 -7.582 1.00 98.12 83 GLN A C 1
ATOM 636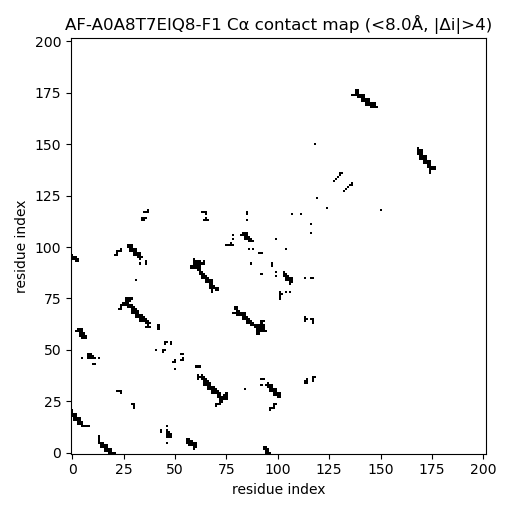 O O . GLN A 1 83 ? -8.426 -7.138 -7.683 1.00 98.12 83 GLN A O 1
ATOM 641 N N . ARG A 1 84 ? -10.547 -6.829 -6.983 1.00 98.44 84 ARG A N 1
ATOM 642 C CA . ARG A 1 84 ? -10.308 -5.544 -6.313 1.00 98.44 84 ARG A CA 1
ATOM 643 C C . ARG A 1 84 ? -9.666 -5.768 -4.950 1.00 98.44 84 ARG A C 1
ATOM 645 O O . ARG A 1 84 ? -10.141 -6.584 -4.156 1.00 98.44 84 ARG A O 1
ATOM 652 N N . VAL A 1 85 ? -8.581 -5.053 -4.686 1.00 98.38 85 VAL A N 1
ATOM 653 C CA . VAL A 1 85 ? -7.752 -5.249 -3.499 1.00 98.38 85 VAL A CA 1
ATOM 654 C C . VAL A 1 85 ? -7.235 -3.933 -2.938 1.00 98.38 85 VAL A C 1
ATOM 656 O O . VAL A 1 85 ? -7.000 -2.969 -3.662 1.00 98.38 85 VAL A O 1
ATOM 659 N N . TYR A 1 86 ? -7.007 -3.937 -1.632 1.00 98.00 86 TYR A N 1
ATOM 660 C CA . TYR A 1 86 ? -6.186 -2.977 -0.916 1.00 98.00 86 TYR A CA 1
ATOM 661 C C . TYR A 1 86 ? -4.849 -3.628 -0.564 1.00 98.00 86 TYR A C 1
ATOM 663 O O . TYR A 1 86 ? -4.795 -4.817 -0.237 1.00 98.00 86 TYR A O 1
ATOM 671 N N . ALA A 1 87 ? -3.769 -2.858 -0.606 1.00 96.31 87 ALA A N 1
ATOM 672 C CA . ALA A 1 87 ? -2.454 -3.313 -0.192 1.00 96.31 87 ALA A CA 1
ATOM 673 C C . ALA A 1 87 ? -1.717 -2.234 0.596 1.00 96.31 87 ALA A C 1
ATOM 675 O O . ALA A 1 87 ? -1.833 -1.041 0.312 1.00 96.31 87 ALA A O 1
ATOM 676 N N . THR A 1 88 ? -0.912 -2.683 1.556 1.00 91.06 88 THR A N 1
ATOM 677 C CA . THR A 1 88 ? -0.016 -1.830 2.338 1.00 91.06 88 THR A CA 1
ATOM 678 C C . THR A 1 88 ? 1.426 -2.319 2.228 1.00 91.06 88 THR A C 1
ATOM 680 O O . THR A 1 88 ? 1.688 -3.521 2.151 1.00 91.06 88 THR A O 1
ATOM 683 N N . SER A 1 89 ? 2.378 -1.391 2.193 1.00 84.75 89 SER A N 1
ATOM 684 C CA . SER A 1 89 ? 3.804 -1.680 2.058 1.00 84.75 89 SER A CA 1
ATOM 685 C C . SER A 1 89 ? 4.674 -0.592 2.687 1.00 84.75 89 SER A C 1
ATOM 687 O O . SER A 1 89 ? 4.211 0.486 3.051 1.00 84.75 89 SER A O 1
ATOM 689 N N . ALA A 1 90 ? 5.974 -0.868 2.817 1.00 84.94 90 ALA A N 1
ATOM 690 C CA . ALA A 1 90 ? 6.932 0.120 3.312 1.00 84.94 90 ALA A CA 1
ATOM 691 C C . ALA A 1 90 ? 7.160 1.286 2.328 1.00 84.94 90 ALA A C 1
ATOM 693 O O . ALA A 1 90 ? 7.446 2.399 2.764 1.00 84.94 90 ALA A O 1
ATOM 694 N N . SER A 1 91 ? 7.033 1.023 1.026 1.00 90.19 91 SER A N 1
ATOM 695 C CA . SER A 1 91 ? 7.238 1.982 -0.065 1.00 90.19 91 SER A CA 1
ATOM 696 C C . SER A 1 91 ? 6.592 1.478 -1.366 1.00 90.19 91 SER A C 1
ATOM 698 O O . SER A 1 91 ? 6.122 0.331 -1.424 1.00 90.19 91 SER A O 1
ATOM 700 N N . GLY A 1 92 ? 6.597 2.299 -2.419 1.00 92.69 92 GLY A N 1
ATOM 701 C CA . GLY A 1 92 ? 6.251 1.906 -3.785 1.00 92.69 92 GLY A CA 1
ATOM 702 C C . GLY A 1 92 ? 4.798 2.105 -4.221 1.00 92.69 92 GLY A C 1
ATOM 703 O O . GLY A 1 92 ? 4.485 1.752 -5.353 1.00 92.69 92 GLY A O 1
ATOM 704 N N . ALA A 1 93 ? 3.910 2.619 -3.368 1.00 95.00 93 ALA A N 1
ATOM 705 C CA . ALA A 1 93 ? 2.488 2.732 -3.707 1.00 95.00 93 ALA A CA 1
ATOM 706 C C . ALA A 1 93 ? 2.154 3.886 -4.673 1.00 95.00 93 ALA A C 1
ATOM 708 O O . ALA A 1 93 ? 1.149 3.824 -5.372 1.00 95.00 93 ALA A O 1
ATOM 709 N N . LEU A 1 94 ? 2.987 4.932 -4.748 1.00 96.38 94 LEU A N 1
ATOM 710 C CA . LEU A 1 94 ? 2.823 6.051 -5.687 1.00 96.38 94 LEU A CA 1
ATOM 711 C C . LEU A 1 94 ? 3.336 5.677 -7.084 1.00 96.38 94 LEU A C 1
ATOM 713 O O . LEU A 1 94 ? 4.327 6.215 -7.579 1.00 96.38 94 LEU A O 1
ATOM 717 N N . ALA A 1 95 ? 2.658 4.722 -7.709 1.00 97.62 95 ALA A N 1
ATOM 718 C CA . ALA A 1 95 ? 3.014 4.136 -8.990 1.00 97.62 95 ALA A CA 1
ATOM 719 C C . ALA A 1 95 ? 1.771 3.589 -9.705 1.00 97.62 95 ALA A C 1
ATOM 721 O O . ALA A 1 95 ? 0.810 3.205 -9.053 1.00 97.62 95 ALA A O 1
ATOM 722 N N . GLU A 1 96 ? 1.785 3.503 -11.039 1.00 98.38 96 GLU A N 1
ATOM 723 C CA . GLU A 1 96 ? 0.646 2.932 -11.790 1.00 98.38 96 GLU A CA 1
ATOM 724 C C . GLU A 1 96 ? 0.500 1.411 -11.598 1.00 98.38 96 GLU A C 1
ATOM 726 O O . GLU A 1 96 ? -0.605 0.872 -11.679 1.00 98.38 96 GLU A O 1
ATOM 731 N N . TYR A 1 97 ? 1.611 0.709 -11.348 1.00 98.06 97 TYR A N 1
ATOM 732 C CA . TYR A 1 97 ? 1.621 -0.715 -11.016 1.00 98.06 97 TYR A CA 1
ATOM 733 C C . TYR A 1 97 ? 2.544 -0.975 -9.835 1.00 98.06 97 TYR A C 1
ATOM 735 O O . TYR A 1 97 ? 3.624 -0.394 -9.732 1.00 98.06 97 TYR A O 1
ATOM 743 N N . ARG A 1 98 ? 2.155 -1.914 -8.975 1.00 95.19 98 ARG A N 1
ATOM 744 C CA . ARG A 1 98 ? 2.940 -2.278 -7.795 1.00 95.19 98 ARG A CA 1
ATOM 745 C C . ARG A 1 98 ? 2.936 -3.775 -7.558 1.00 95.19 98 ARG A C 1
ATOM 747 O O . ARG A 1 98 ? 1.892 -4.416 -7.599 1.00 95.19 98 ARG A O 1
ATOM 754 N N . ILE A 1 99 ? 4.112 -4.309 -7.245 1.00 96.62 99 ILE A N 1
ATOM 755 C CA . ILE A 1 99 ? 4.273 -5.657 -6.699 1.00 96.62 99 ILE A CA 1
ATOM 756 C C . ILE A 1 99 ? 4.017 -5.641 -5.193 1.00 96.62 99 ILE A C 1
ATOM 758 O O . ILE A 1 99 ? 4.598 -4.820 -4.489 1.00 96.62 99 ILE A O 1
ATOM 762 N N . ALA A 1 100 ? 3.204 -6.558 -4.687 1.00 96.06 100 ALA A N 1
ATOM 763 C CA . ALA A 1 100 ? 3.006 -6.772 -3.260 1.00 96.06 100 ALA A CA 1
ATOM 764 C C . ALA A 1 100 ? 3.025 -8.269 -2.942 1.00 96.06 100 ALA A C 1
ATOM 766 O O . ALA A 1 100 ? 2.514 -9.084 -3.706 1.00 96.06 100 ALA A O 1
ATOM 767 N N . HIS A 1 101 ? 3.581 -8.652 -1.794 1.00 96.62 101 HIS A N 1
ATOM 768 C CA . HIS A 1 101 ? 3.459 -10.028 -1.318 1.00 96.62 101 HIS A CA 1
ATOM 769 C C . HIS A 1 101 ? 1.990 -10.327 -0.986 1.00 96.62 101 HIS A C 1
ATOM 771 O O . HIS A 1 101 ? 1.346 -9.526 -0.314 1.00 96.62 101 HIS A O 1
ATOM 777 N N . GLN A 1 102 ? 1.465 -11.497 -1.368 1.00 96.81 102 GLN A N 1
ATOM 778 C CA . GLN A 1 102 ? 0.044 -11.851 -1.179 1.00 96.81 102 GLN A CA 1
ATOM 779 C C . GLN A 1 102 ? -0.458 -11.748 0.278 1.00 96.81 102 GLN A C 1
ATOM 781 O O . GLN A 1 102 ? -1.654 -11.628 0.526 1.00 96.81 102 GLN A O 1
ATOM 786 N N . GLY A 1 103 ? 0.449 -11.813 1.259 1.00 95.94 103 GLY A N 1
ATOM 787 C CA . GLY A 1 103 ? 0.136 -11.638 2.684 1.00 95.94 103 GLY A CA 1
ATOM 788 C C . GLY A 1 103 ? -0.155 -10.192 3.107 1.00 95.94 103 GLY A C 1
ATOM 789 O O . GLY A 1 103 ? -0.699 -9.990 4.185 1.00 95.94 103 GLY A O 1
ATOM 790 N N . ALA A 1 104 ? 0.189 -9.211 2.272 1.00 95.38 104 ALA A N 1
ATOM 791 C CA . ALA A 1 104 ? -0.062 -7.786 2.487 1.00 95.38 104 ALA A CA 1
ATOM 792 C C . ALA A 1 104 ? -1.182 -7.243 1.579 1.00 95.38 104 ALA A C 1
ATOM 794 O O . ALA A 1 104 ? -1.323 -6.030 1.425 1.00 95.38 104 ALA A O 1
ATOM 795 N N . VAL A 1 105 ? -1.951 -8.144 0.958 1.00 97.00 105 VAL A N 1
ATOM 796 C CA . VAL A 1 105 ? -3.026 -7.823 0.019 1.00 97.00 105 VAL A CA 1
ATOM 797 C C . VAL A 1 105 ? -4.347 -8.344 0.563 1.00 97.00 105 VAL A C 1
ATOM 799 O O . VAL A 1 105 ? -4.465 -9.503 0.973 1.00 97.00 105 VAL A O 1
ATOM 802 N N . PHE A 1 106 ? -5.340 -7.465 0.565 1.00 96.94 106 PHE A N 1
ATOM 803 C CA . PHE A 1 106 ? -6.637 -7.676 1.184 1.00 96.94 106 PHE A CA 1
ATOM 804 C C . PHE A 1 106 ? -7.738 -7.446 0.145 1.00 96.94 106 PHE A C 1
ATOM 806 O O . PHE A 1 106 ? -7.804 -6.357 -0.425 1.00 96.94 106 PHE A O 1
ATOM 813 N N . PRO A 1 107 ? -8.599 -8.442 -0.122 1.00 97.50 107 PRO A N 1
ATOM 814 C CA . PRO A 1 107 ? -9.777 -8.259 -0.961 1.00 97.50 107 PRO A CA 1
ATOM 815 C C . PRO A 1 107 ? -10.654 -7.106 -0.479 1.00 97.50 107 PRO A C 1
ATOM 817 O O . PRO A 1 107 ? -10.946 -7.011 0.715 1.00 97.50 107 PRO A O 1
ATOM 820 N N . LEU A 1 108 ? -11.106 -6.268 -1.409 1.00 97.38 108 LEU A N 1
ATOM 821 C CA . LEU A 1 108 ? -12.092 -5.234 -1.117 1.00 97.38 108 LEU A CA 1
ATOM 822 C C . LEU A 1 108 ? -13.514 -5.785 -1.285 1.00 97.38 108 LEU A C 1
ATOM 824 O O . LEU A 1 108 ? -13.783 -6.443 -2.291 1.00 97.38 108 LEU A O 1
ATOM 828 N N . PRO A 1 109 ? -14.436 -5.509 -0.343 1.00 95.50 109 PRO A N 1
ATOM 829 C CA . PRO A 1 109 ? -15.860 -5.749 -0.552 1.00 95.50 109 PRO A CA 1
ATOM 830 C C . PRO A 1 109 ? -16.403 -4.904 -1.711 1.00 95.50 109 PRO A C 1
ATOM 832 O O . PRO A 1 109 ? -15.959 -3.773 -1.908 1.00 95.50 109 PRO A O 1
ATOM 835 N N . ASP A 1 110 ? -17.432 -5.395 -2.404 1.00 91.44 110 ASP A N 1
ATOM 836 C CA . ASP A 1 110 ? -18.027 -4.703 -3.561 1.00 91.44 110 ASP A CA 1
ATOM 837 C C . ASP A 1 110 ? -18.502 -3.281 -3.233 1.00 91.44 110 ASP A C 1
ATOM 839 O O . ASP A 1 110 ? -18.325 -2.362 -4.030 1.00 91.44 110 ASP A O 1
ATOM 843 N N . ALA A 1 111 ? -19.041 -3.083 -2.026 1.00 93.62 111 ALA A N 1
ATOM 844 C CA . ALA A 1 111 ? -19.525 -1.788 -1.551 1.00 93.62 111 ALA A CA 1
ATOM 845 C C . ALA A 1 111 ? -18.408 -0.762 -1.269 1.00 93.62 111 ALA A C 1
ATOM 847 O O . ALA A 1 111 ? -18.696 0.417 -1.081 1.00 93.62 111 ALA A O 1
ATOM 848 N N . MET A 1 112 ? -17.142 -1.185 -1.205 1.00 94.94 112 MET A N 1
ATOM 849 C CA . MET A 1 112 ? -16.016 -0.309 -0.889 1.00 94.94 112 MET A CA 1
ATOM 850 C C . MET A 1 112 ? -15.304 0.115 -2.171 1.00 94.94 112 MET A C 1
ATOM 852 O O . MET A 1 112 ? -14.720 -0.716 -2.866 1.00 94.94 112 MET A O 1
ATOM 856 N N . THR A 1 113 ? -15.327 1.409 -2.497 1.00 96.44 113 THR A N 1
ATOM 857 C CA . THR A 1 113 ? -14.558 1.960 -3.625 1.00 96.44 113 THR A CA 1
ATOM 858 C C . THR A 1 113 ? -13.064 2.019 -3.296 1.00 96.44 113 THR A C 1
ATOM 860 O O . THR A 1 113 ? -12.668 1.958 -2.131 1.00 96.44 113 THR A O 1
ATOM 863 N N . SER A 1 114 ? -12.219 2.117 -4.323 1.00 96.62 114 SER A N 1
ATOM 864 C CA . SER A 1 114 ? -10.762 2.178 -4.152 1.00 96.62 114 SER A CA 1
ATOM 865 C C . SER A 1 114 ? -10.344 3.460 -3.415 1.00 96.62 114 SER A C 1
ATOM 867 O O . SER A 1 114 ? -9.532 3.395 -2.493 1.00 96.62 114 SER A O 1
ATOM 869 N N . ASP A 1 115 ? -11.003 4.586 -3.707 1.00 96.38 115 ASP A N 1
ATOM 870 C CA . ASP A 1 115 ? -10.815 5.854 -2.989 1.00 96.38 115 ASP A CA 1
ATOM 871 C C . ASP A 1 115 ? -11.216 5.746 -1.515 1.00 96.38 115 ASP A C 1
ATOM 873 O O . ASP A 1 115 ? -10.481 6.183 -0.630 1.00 96.38 115 ASP A O 1
ATOM 877 N N . LEU A 1 116 ? -12.363 5.117 -1.234 1.00 95.06 116 LEU A N 1
ATOM 878 C CA . LEU A 1 116 ? -12.835 4.930 0.135 1.00 95.06 116 LEU A CA 1
ATOM 879 C C . LEU A 1 116 ? -11.887 4.026 0.933 1.00 95.06 116 LEU A C 1
ATOM 881 O O . LEU A 1 116 ? -11.614 4.297 2.100 1.00 95.06 116 LEU A O 1
ATOM 885 N N . ALA A 1 117 ? -11.353 2.976 0.304 1.00 95.88 117 ALA A N 1
ATOM 886 C CA . ALA A 1 117 ? -10.408 2.066 0.939 1.00 95.88 117 ALA A CA 1
ATOM 887 C C . ALA A 1 117 ? -9.151 2.801 1.429 1.00 95.88 117 ALA A C 1
ATOM 889 O O . ALA A 1 117 ? -8.799 2.691 2.605 1.00 95.88 117 ALA A O 1
ATOM 890 N N . VAL A 1 118 ? -8.510 3.594 0.563 1.00 95.56 118 VAL A N 1
ATOM 891 C CA . VAL A 1 118 ? -7.295 4.344 0.932 1.00 95.56 118 VAL A CA 1
ATOM 892 C C . VAL A 1 118 ? -7.577 5.558 1.821 1.00 95.56 118 VAL A C 1
ATOM 894 O O . VAL A 1 118 ? -6.689 6.015 2.529 1.00 95.56 118 VAL A O 1
ATOM 897 N N . ALA A 1 119 ? -8.809 6.075 1.834 1.00 92.56 119 ALA A N 1
ATOM 898 C CA . ALA A 1 119 ? -9.207 7.141 2.753 1.00 92.56 119 ALA A CA 1
ATOM 899 C C . ALA A 1 119 ? -9.476 6.633 4.182 1.00 92.56 119 ALA A C 1
ATOM 901 O O . ALA A 1 119 ? -9.327 7.393 5.142 1.00 92.56 119 ALA A O 1
ATOM 902 N N . LEU A 1 120 ? -9.897 5.370 4.335 1.00 90.56 120 LEU A N 1
ATOM 903 C CA . LEU A 1 120 ? -10.364 4.830 5.613 1.00 90.56 120 LEU A CA 1
ATOM 904 C C . LEU A 1 120 ? -9.392 3.884 6.300 1.00 90.56 120 LEU A C 1
ATOM 906 O O . LEU A 1 120 ? -9.341 3.903 7.523 1.00 90.56 120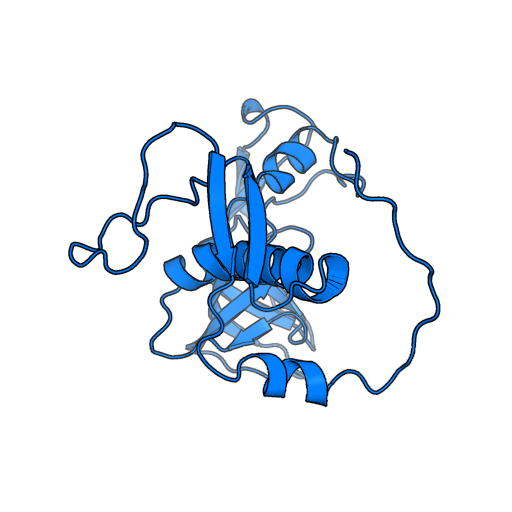 LEU A O 1
ATOM 910 N N . ILE A 1 121 ? -8.684 3.010 5.584 1.00 91.06 121 ILE A N 1
ATOM 911 C CA . ILE A 1 121 ? -8.083 1.836 6.234 1.00 91.06 121 ILE A CA 1
ATOM 912 C C . ILE A 1 121 ? -6.963 2.235 7.199 1.00 91.06 121 ILE A C 1
ATOM 914 O O . ILE A 1 121 ? -7.048 1.885 8.376 1.00 91.06 121 ILE A O 1
ATOM 918 N N . VAL A 1 122 ? -5.959 3.009 6.769 1.00 90.69 122 VAL A N 1
ATOM 919 C CA . VAL A 1 122 ? -4.880 3.434 7.682 1.00 90.69 122 VAL A CA 1
ATOM 920 C C . VAL A 1 122 ? -5.424 4.306 8.812 1.00 90.69 122 VAL A C 1
ATOM 922 O O . VAL A 1 122 ? -5.113 4.051 9.978 1.00 90.69 122 VAL A O 1
ATOM 925 N N . GLN A 1 123 ? -6.298 5.271 8.512 1.00 89.25 123 GLN A N 1
ATOM 926 C CA . GLN A 1 123 ? -6.776 6.216 9.531 1.00 89.25 123 GLN A CA 1
ATOM 927 C C . GLN A 1 123 ? -7.766 5.590 10.505 1.00 89.25 123 GLN A C 1
ATOM 929 O O . GLN A 1 123 ? -7.671 5.801 11.713 1.00 89.25 123 GLN A O 1
ATOM 934 N N . GLY A 1 124 ? -8.678 4.770 9.997 1.00 90.25 124 GLY A N 1
ATOM 935 C CA . GLY A 1 124 ? -9.656 4.028 10.777 1.00 90.25 124 GLY A CA 1
ATOM 936 C C . GLY A 1 124 ? -8.995 2.985 11.669 1.00 90.25 124 GLY A C 1
ATOM 937 O O . GLY A 1 124 ? -9.306 2.932 12.858 1.00 90.25 124 GLY A O 1
ATOM 938 N N . LEU A 1 125 ? -8.038 2.206 11.148 1.0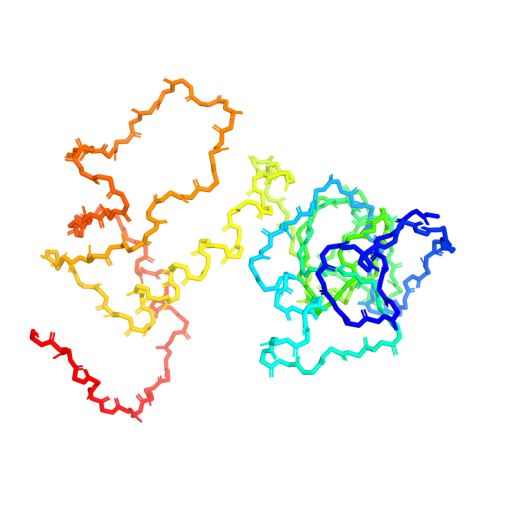0 91.19 125 LEU A N 1
ATOM 939 C CA . LEU A 1 125 ? -7.293 1.244 11.967 1.00 91.19 125 LEU A CA 1
ATOM 940 C C . LEU A 1 125 ? -6.415 1.943 13.008 1.00 91.19 125 LEU A C 1
ATOM 942 O O . LEU A 1 125 ? -6.353 1.476 14.143 1.00 91.19 125 LEU A O 1
ATOM 946 N N . THR A 1 126 ? -5.789 3.073 12.666 1.00 90.31 126 THR A N 1
ATOM 947 C CA . THR A 1 126 ? -5.009 3.867 13.630 1.00 90.31 126 THR A CA 1
ATOM 948 C C . THR A 1 126 ? -5.905 4.396 14.748 1.00 90.31 126 THR A C 1
ATOM 950 O O . THR A 1 126 ? -5.592 4.207 15.922 1.00 90.31 126 THR A O 1
ATOM 953 N N . ALA A 1 127 ? -7.057 4.986 14.412 1.00 90.56 127 ALA A N 1
ATOM 954 C CA . ALA A 1 127 ? -8.015 5.470 15.402 1.00 90.56 127 ALA A CA 1
ATOM 955 C C . ALA A 1 127 ? -8.545 4.333 16.287 1.00 90.56 127 ALA A C 1
ATOM 957 O O . ALA A 1 127 ? -8.556 4.464 17.511 1.00 90.56 127 ALA A O 1
ATOM 958 N N . LEU A 1 128 ? -8.925 3.199 15.688 1.00 90.31 128 LEU A N 1
ATOM 959 C CA . LEU A 1 128 ? -9.385 2.022 16.422 1.00 90.31 128 LEU A CA 1
ATOM 960 C C . LEU A 1 128 ? -8.301 1.510 17.376 1.00 90.31 128 LEU A C 1
ATOM 962 O O . LEU A 1 128 ? -8.583 1.258 18.543 1.00 90.31 128 LEU A O 1
ATOM 966 N N . HIS A 1 129 ? -7.055 1.411 16.916 1.00 90.88 129 HIS A N 1
ATOM 967 C CA . HIS A 1 129 ? -5.937 0.973 17.745 1.00 90.88 129 HIS A CA 1
ATOM 968 C C . HIS A 1 129 ? -5.669 1.935 18.914 1.00 90.88 129 HIS A C 1
ATOM 970 O O . HIS A 1 129 ? -5.454 1.500 20.047 1.00 90.88 129 HIS A O 1
ATOM 976 N N . CYS A 1 130 ? -5.740 3.247 18.674 1.00 91.44 130 CYS A N 1
ATOM 977 C CA . CYS A 1 130 ? -5.607 4.255 19.722 1.00 91.44 130 CYS A CA 1
A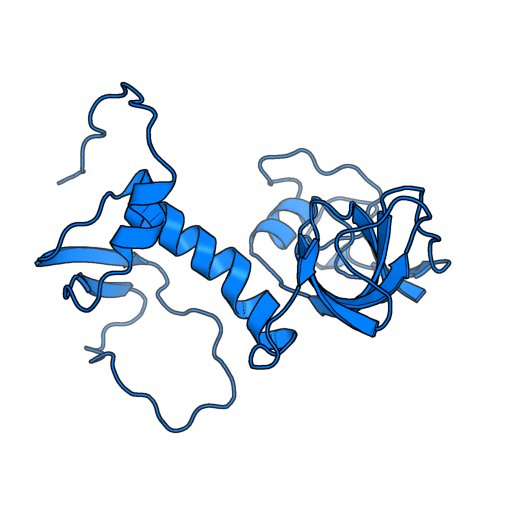TOM 978 C C . CYS A 1 130 ? -6.725 4.164 20.766 1.00 91.44 130 CYS A C 1
ATOM 980 O O . CYS A 1 130 ? -6.438 4.240 21.957 1.00 91.44 130 CYS A O 1
ATOM 982 N N . LEU A 1 131 ? -7.979 4.005 20.341 1.00 91.31 131 LEU A N 1
ATOM 983 C CA . LEU A 1 131 ? -9.136 4.033 21.238 1.00 91.31 131 LEU A CA 1
ATOM 984 C C . LEU A 1 131 ? -9.343 2.708 21.982 1.00 91.31 131 LEU A C 1
ATOM 986 O O . LEU A 1 131 ? -9.579 2.719 23.188 1.00 91.31 131 LEU A O 1
ATOM 990 N N . ASP A 1 132 ? -9.231 1.579 21.285 1.00 89.31 132 ASP A N 1
ATOM 991 C CA . ASP A 1 132 ? -9.505 0.249 21.836 1.00 89.31 132 ASP A CA 1
ATOM 992 C C . ASP A 1 132 ? -8.264 -0.347 22.513 1.00 89.31 132 ASP A C 1
ATOM 994 O O . ASP A 1 132 ? -8.274 -0.648 23.706 1.00 89.31 132 ASP A O 1
ATOM 998 N N . HIS A 1 133 ? -7.147 -0.458 21.786 1.00 86.62 133 HIS A N 1
ATOM 999 C CA . HIS A 1 133 ? -5.972 -1.176 22.285 1.00 86.62 133 HIS A CA 1
ATOM 1000 C C . HIS A 1 133 ? -5.181 -0.375 23.328 1.00 86.62 133 HIS A C 1
ATOM 1002 O O . HIS A 1 133 ? -4.832 -0.899 24.393 1.00 86.62 133 HIS A O 1
ATOM 1008 N N . HIS A 1 134 ? -4.903 0.898 23.032 1.00 88.38 134 HIS A N 1
ATOM 1009 C CA . HIS A 1 134 ? -4.139 1.770 23.926 1.00 88.38 134 HIS A CA 1
ATOM 1010 C C . HIS A 1 134 ? -5.018 2.504 24.938 1.00 88.38 134 HIS A C 1
ATOM 1012 O O . HIS A 1 134 ? -4.693 2.521 26.124 1.00 88.38 134 HIS A O 1
ATOM 1018 N N . GLY A 1 135 ? -6.114 3.102 24.473 1.00 87.19 135 GLY A N 1
ATOM 1019 C CA . GLY A 1 135 ? -7.025 3.893 25.294 1.00 87.19 135 GLY A CA 1
ATOM 1020 C C . GLY A 1 135 ? -7.952 3.050 26.162 1.00 87.19 135 GLY A C 1
ATOM 1021 O O . GLY A 1 135 ? -8.308 3.495 27.248 1.00 87.19 135 GLY A O 1
ATOM 1022 N N . ARG A 1 136 ? -8.305 1.833 25.715 1.00 91.31 136 ARG A N 1
ATOM 1023 C CA . ARG A 1 136 ? -9.268 0.932 26.377 1.00 91.31 136 ARG A CA 1
ATOM 1024 C C . ARG A 1 136 ? -10.558 1.651 26.772 1.00 91.31 136 ARG A C 1
ATOM 1026 O O . ARG A 1 136 ? -11.048 1.486 27.890 1.00 91.31 136 ARG A O 1
ATOM 1033 N N . LEU A 1 137 ? -11.056 2.477 25.853 1.00 89.12 137 LEU A N 1
ATOM 1034 C CA . LEU A 1 137 ? -12.159 3.392 26.104 1.00 89.12 137 LEU A CA 1
ATOM 1035 C C . LEU A 1 137 ? -13.431 2.636 26.510 1.00 89.12 137 LEU A C 1
ATOM 1037 O O . LEU A 1 137 ? -13.876 1.725 25.810 1.00 89.12 137 LEU A O 1
ATOM 1041 N N . ASN A 1 138 ? -14.049 3.062 27.608 1.00 87.06 138 ASN A N 1
ATOM 1042 C CA . ASN A 1 138 ? -15.314 2.525 28.097 1.00 87.06 138 ASN A CA 1
ATOM 1043 C C . ASN A 1 138 ? -16.493 3.446 27.776 1.00 87.06 138 ASN A C 1
ATOM 1045 O O . ASN A 1 138 ? -16.361 4.648 27.536 1.00 87.06 138 ASN A O 1
ATOM 1049 N N . ALA A 1 139 ? -17.691 2.865 27.820 1.00 86.75 139 ALA A N 1
ATOM 1050 C CA . ALA A 1 139 ? -18.937 3.607 27.697 1.00 86.75 139 ALA A CA 1
ATOM 1051 C C . ALA A 1 139 ? -19.012 4.739 28.737 1.00 86.75 139 ALA A C 1
ATOM 1053 O O . ALA A 1 139 ? -18.753 4.520 29.920 1.00 86.75 139 ALA A O 1
ATOM 1054 N N . GLY A 1 140 ? -19.399 5.940 28.302 1.00 87.69 140 GLY A N 1
ATOM 1055 C CA . GLY A 1 140 ? -19.511 7.114 29.173 1.00 87.69 140 GLY A CA 1
ATOM 1056 C C . GLY A 1 140 ? -18.210 7.893 29.391 1.00 87.69 140 GLY A C 1
ATOM 1057 O O . GLY A 1 140 ? -18.257 8.997 29.936 1.00 87.69 140 GLY A O 1
ATOM 1058 N N . GLU A 1 141 ? -17.063 7.388 28.932 1.00 87.44 141 GLU A N 1
ATOM 1059 C CA . GLU A 1 141 ? -15.806 8.138 28.951 1.00 87.44 141 GLU A CA 1
ATOM 1060 C C . GLU A 1 141 ? -15.774 9.200 27.835 1.00 87.44 141 GLU A C 1
ATOM 1062 O O . GLU A 1 141 ? -16.478 9.124 26.823 1.00 87.44 141 GLU A O 1
ATOM 1067 N N . THR A 1 142 ? -14.981 10.252 28.046 1.00 88.62 142 THR A N 1
ATOM 1068 C CA . THR A 1 142 ? -14.856 11.383 27.114 1.00 88.62 142 THR A CA 1
ATOM 1069 C C . THR A 1 142 ? -13.452 11.421 26.532 1.00 88.62 142 THR A C 1
ATOM 1071 O O . THR A 1 142 ? -12.478 11.347 27.277 1.00 88.62 142 THR A O 1
ATOM 1074 N N . VAL A 1 143 ? -13.355 11.594 25.213 1.00 87.88 143 VAL A N 1
ATOM 1075 C CA . VAL A 1 143 ? -12.080 11.722 24.500 1.00 87.88 143 VAL A CA 1
ATOM 1076 C C . VAL A 1 143 ? -11.998 13.088 23.836 1.00 87.88 143 VAL A C 1
ATOM 1078 O O . VAL A 1 143 ? -12.931 13.532 23.161 1.00 87.88 143 VAL A O 1
ATOM 1081 N N . LEU A 1 144 ? -10.855 13.746 24.016 1.00 90.38 144 LEU A N 1
ATOM 1082 C CA . LEU A 1 144 ? -10.476 14.923 23.248 1.00 90.38 144 LEU A CA 1
ATOM 1083 C C . LEU A 1 144 ? -9.727 14.475 21.990 1.00 90.38 144 LEU A C 1
ATOM 1085 O O . LEU A 1 144 ? -8.659 13.875 22.082 1.00 90.38 144 LEU A O 1
ATOM 1089 N N . ILE A 1 145 ? -10.273 14.792 20.819 1.00 86.12 145 ILE A N 1
ATOM 1090 C CA . ILE A 1 145 ? -9.649 14.518 19.525 1.00 86.12 145 ILE A CA 1
ATOM 1091 C C . ILE A 1 145 ? -9.089 15.824 18.968 1.00 86.12 145 ILE A C 1
ATOM 1093 O O . ILE A 1 145 ? -9.826 16.721 18.546 1.00 86.12 145 ILE A O 1
ATOM 1097 N N . HIS A 1 146 ? -7.762 15.923 18.952 1.00 84.00 146 HIS A N 1
ATOM 1098 C CA . HIS A 1 146 ? -7.057 16.984 18.240 1.00 84.00 146 HIS A CA 1
ATOM 1099 C C . HIS A 1 146 ? -7.161 16.767 16.731 1.00 84.00 146 HIS A C 1
ATOM 1101 O O . HIS A 1 146 ? -7.170 15.630 16.268 1.00 84.00 146 HIS A O 1
ATOM 1107 N N . ALA A 1 147 ? -7.227 17.860 15.965 1.00 81.06 147 ALA A N 1
ATOM 1108 C CA . ALA A 1 147 ? -7.295 17.809 14.506 1.00 81.06 147 ALA A CA 1
ATOM 1109 C C . ALA A 1 147 ? -8.437 16.913 13.983 1.00 81.06 147 ALA A C 1
ATOM 1111 O O . ALA A 1 147 ? -8.274 16.203 12.998 1.00 81.06 147 ALA A O 1
ATOM 1112 N N . ALA A 1 148 ? -9.626 16.994 14.599 1.00 68.31 148 ALA A N 1
ATOM 1113 C CA . ALA A 1 148 ? -10.827 16.232 14.219 1.00 68.31 148 ALA A CA 1
ATOM 1114 C C . ALA A 1 148 ? -11.353 16.500 12.783 1.00 68.31 148 ALA A C 1
ATOM 1116 O O . ALA A 1 148 ? -12.438 16.053 12.414 1.00 68.31 148 ALA A O 1
ATOM 1117 N N . GLY A 1 149 ? -10.605 17.242 11.963 1.00 57.78 149 GLY A N 1
ATOM 1118 C CA . GLY A 1 149 ? -10.797 17.315 10.524 1.00 57.78 149 GLY A CA 1
ATOM 1119 C C . GLY A 1 149 ? -10.086 16.151 9.839 1.00 57.78 149 GLY A C 1
ATOM 1120 O O . GLY A 1 149 ? -8.936 16.285 9.436 1.00 57.78 149 GLY A O 1
ATOM 1121 N N . GLY A 1 150 ? -10.779 15.023 9.690 1.00 52.09 150 GLY A N 1
ATOM 1122 C CA . GLY A 1 150 ? -10.420 14.024 8.683 1.00 52.09 150 GLY A CA 1
ATOM 1123 C C . GLY A 1 150 ? -10.704 14.547 7.268 1.00 52.09 150 GLY A C 1
ATOM 1124 O O . GLY A 1 150 ? -11.522 15.453 7.089 1.00 52.09 150 GLY A O 1
ATOM 1125 N N . VAL A 1 151 ? -10.012 13.984 6.272 1.00 41.91 151 VAL A N 1
ATOM 1126 C CA . VAL A 1 151 ? -10.124 14.290 4.834 1.00 41.91 151 VAL A CA 1
ATOM 1127 C C . VAL A 1 151 ? -11.594 14.455 4.424 1.00 41.91 151 VAL A C 1
ATOM 1129 O O . VAL A 1 151 ? -12.391 13.522 4.532 1.00 41.91 151 VAL A O 1
ATOM 1132 N N . ARG A 1 152 ? -11.966 15.660 3.967 1.00 32.56 152 ARG A N 1
ATOM 1133 C CA . ARG A 1 152 ? -13.311 15.959 3.455 1.00 32.56 152 ARG A CA 1
ATOM 1134 C C . ARG A 1 152 ? -13.633 14.966 2.334 1.00 32.56 152 ARG A C 1
ATOM 1136 O O . ARG A 1 152 ? -13.033 15.044 1.268 1.00 32.56 152 ARG A O 1
ATOM 1143 N N . HIS A 1 153 ? -14.605 14.084 2.556 1.00 33.59 153 HIS A N 1
ATOM 1144 C CA . HIS A 1 153 ? -15.267 13.377 1.466 1.00 33.59 153 HIS A CA 1
ATOM 1145 C C . HIS A 1 153 ? -16.053 14.418 0.664 1.00 33.59 153 HIS A C 1
ATOM 1147 O O . HIS A 1 153 ? -16.985 15.044 1.173 1.00 33.59 153 HIS A O 1
ATOM 1153 N N . ALA A 1 154 ? -15.636 14.678 -0.571 1.00 32.84 154 ALA A N 1
ATOM 1154 C CA . ALA A 1 154 ? -16.455 15.417 -1.514 1.00 32.84 154 ALA A CA 1
ATOM 1155 C C . ALA A 1 154 ? -17.553 14.464 -2.008 1.00 32.84 154 ALA A C 1
ATOM 1157 O O . ALA A 1 154 ? -17.295 13.678 -2.912 1.00 32.84 154 ALA A O 1
ATOM 1158 N N . GLY A 1 155 ? -18.747 14.493 -1.400 1.00 34.12 155 GLY A N 1
ATOM 1159 C CA . GLY A 1 155 ? -19.902 13.841 -2.028 1.00 34.12 155 GLY A CA 1
ATOM 1160 C C . GLY A 1 155 ? -21.063 13.323 -1.180 1.00 34.12 155 GLY A C 1
ATOM 1161 O O . GLY A 1 155 ? -21.927 12.705 -1.785 1.00 34.12 155 GLY A O 1
ATOM 1162 N N . ASP A 1 156 ? -21.150 13.550 0.136 1.00 35.06 156 ASP A N 1
ATOM 1163 C CA . ASP A 1 156 ? -22.319 13.077 0.906 1.00 35.06 156 ASP A CA 1
ATOM 1164 C C . ASP A 1 156 ? -23.221 14.239 1.384 1.00 35.06 156 ASP A C 1
ATOM 1166 O O . ASP A 1 156 ? -22.786 15.035 2.227 1.00 35.06 156 ASP A O 1
ATOM 1170 N N . PRO A 1 157 ? -24.442 14.396 0.830 1.00 39.50 157 PRO A N 1
ATOM 1171 C CA . PRO A 1 157 ? -25.419 15.385 1.281 1.00 39.50 157 PRO A CA 1
ATOM 1172 C C . PRO A 1 157 ? -26.168 14.986 2.567 1.00 39.50 157 PRO A C 1
ATOM 1174 O O . PRO A 1 157 ? -26.760 15.866 3.193 1.00 39.50 157 PRO A O 1
ATOM 1177 N N . ASP A 1 158 ? -26.101 13.727 3.017 1.00 36.50 158 ASP A N 1
ATOM 1178 C CA . ASP A 1 158 ? -26.918 13.205 4.124 1.00 36.50 158 ASP A CA 1
ATOM 1179 C C . ASP A 1 158 ? -26.102 13.002 5.412 1.00 36.50 158 ASP A C 1
ATOM 1181 O O . ASP A 1 158 ? -26.050 11.935 6.024 1.00 36.50 158 ASP A O 1
ATOM 1185 N N . GLY A 1 159 ? -25.470 14.084 5.872 1.00 39.38 159 GLY A N 1
ATOM 1186 C CA . GLY A 1 159 ? -24.763 14.126 7.150 1.00 39.38 159 GLY A CA 1
ATOM 1187 C C . GLY A 1 159 ? -25.679 13.890 8.361 1.00 39.38 159 GLY A C 1
ATOM 1188 O O . GLY A 1 159 ? -26.213 14.834 8.941 1.00 39.38 159 GLY A O 1
ATOM 1189 N N . ALA A 1 160 ? -25.776 12.642 8.817 1.00 31.19 160 ALA A N 1
ATOM 1190 C CA . ALA A 1 160 ? -26.286 12.252 10.133 1.00 31.19 160 ALA A CA 1
ATOM 1191 C C . ALA A 1 160 ? -25.398 11.114 10.684 1.00 31.19 160 ALA A C 1
ATOM 1193 O O . ALA A 1 160 ? -25.098 10.172 9.970 1.00 31.19 160 ALA A O 1
ATOM 1194 N N . ALA A 1 161 ? -24.890 11.091 11.916 1.00 30.36 161 ALA A N 1
ATOM 1195 C CA . ALA A 1 161 ? -25.224 11.827 13.120 1.00 30.36 161 ALA A CA 1
ATOM 1196 C C . ALA A 1 161 ? -23.943 12.113 13.928 1.00 30.36 161 ALA A C 1
ATOM 1198 O O . ALA A 1 161 ? -23.394 11.241 14.590 1.00 30.36 161 ALA A O 1
ATOM 1199 N N . PHE A 1 162 ? -23.478 13.360 13.913 1.00 35.66 162 PHE A N 1
ATOM 1200 C CA . PHE A 1 162 ? -22.587 13.884 14.946 1.00 35.66 162 PHE A CA 1
ATOM 1201 C C . PHE A 1 162 ? -23.049 15.306 15.226 1.00 35.66 162 PHE A C 1
ATOM 1203 O O . PHE A 1 162 ? -22.920 16.187 14.375 1.00 35.66 162 PHE A O 1
ATOM 1210 N N . ARG A 1 163 ? -23.651 15.546 16.398 1.00 29.06 163 ARG A N 1
ATOM 1211 C CA . ARG A 1 163 ? -23.995 16.912 16.808 1.00 29.06 163 ARG A CA 1
ATOM 1212 C C . ARG A 1 163 ? -22.698 17.676 17.060 1.00 29.06 163 ARG A C 1
ATOM 1214 O O . ARG A 1 163 ? -22.135 17.640 18.149 1.00 29.06 163 ARG A O 1
ATOM 1221 N N . ARG A 1 164 ? -22.243 18.367 16.016 1.00 33.59 164 ARG A N 1
ATOM 1222 C CA . ARG A 1 164 ? -21.247 19.436 16.061 1.00 33.59 164 ARG A CA 1
ATOM 1223 C C . ARG A 1 164 ? -21.711 20.467 17.093 1.00 33.59 164 ARG A C 1
ATOM 1225 O O . ARG A 1 164 ? -22.742 21.103 16.898 1.00 33.59 164 ARG A O 1
ATOM 1232 N N . ARG A 1 165 ? -20.954 20.656 18.173 1.00 31.98 165 ARG A N 1
ATOM 1233 C CA . ARG A 1 165 ? -20.872 21.978 18.804 1.00 31.98 165 ARG A CA 1
ATOM 1234 C C . ARG A 1 165 ? -19.603 22.626 18.281 1.00 31.98 165 ARG A C 1
ATOM 1236 O O . ARG A 1 165 ? -18.534 22.027 18.350 1.00 31.98 165 ARG A O 1
ATOM 1243 N N . GLU A 1 166 ? -19.776 23.792 17.681 1.00 38.91 166 GLU A N 1
ATOM 1244 C CA . GLU A 1 166 ? -18.712 24.612 17.120 1.00 38.91 166 GLU A CA 1
ATOM 1245 C C . GLU A 1 166 ? -17.738 25.026 18.223 1.00 38.91 166 GLU A C 1
ATOM 1247 O O . GLU A 1 166 ? -18.089 25.811 19.098 1.00 38.91 166 GLU A O 1
ATOM 1252 N N . ASP A 1 167 ? -16.521 24.491 18.170 1.00 32.84 167 ASP A N 1
ATOM 1253 C CA . ASP A 1 167 ? -15.331 25.318 18.314 1.00 32.84 167 ASP A CA 1
ATOM 1254 C C . ASP A 1 167 ? -14.175 24.693 17.518 1.00 32.84 167 ASP A C 1
ATOM 1256 O O . ASP A 1 167 ? -13.996 23.474 17.453 1.00 32.84 167 ASP A O 1
ATOM 1260 N N . HIS A 1 168 ? -13.446 25.524 16.789 1.00 42.09 168 HIS A N 1
ATOM 1261 C CA . HIS A 1 168 ? -12.566 25.079 15.717 1.00 42.09 168 HIS A CA 1
ATOM 1262 C C . HIS A 1 168 ? -11.292 24.393 16.263 1.00 42.09 168 HIS A C 1
ATOM 1264 O O . HIS A 1 168 ? -10.639 24.898 17.172 1.00 42.09 168 HIS A O 1
ATOM 1270 N N . ARG A 1 169 ? -10.886 23.280 15.618 1.00 41.59 169 ARG A N 1
ATOM 1271 C CA . ARG A 1 169 ? -9.648 22.465 15.796 1.00 41.59 169 ARG A CA 1
ATOM 1272 C C . ARG A 1 169 ? -9.689 21.275 16.764 1.00 41.59 169 ARG A C 1
ATOM 1274 O O . ARG A 1 169 ? -8.799 20.427 16.675 1.00 41.59 169 ARG A O 1
ATOM 1281 N N . HIS A 1 170 ? -10.712 21.149 17.603 1.00 40.72 170 HIS A N 1
ATOM 1282 C CA . HIS A 1 170 ? -10.809 20.066 18.586 1.00 40.72 170 HIS A CA 1
ATOM 1283 C C . HIS A 1 170 ? -12.219 19.477 18.603 1.00 40.72 170 HIS A C 1
ATOM 1285 O O . HIS A 1 170 ? -13.192 20.196 18.800 1.00 40.72 170 HIS A O 1
ATOM 1291 N N . GLY A 1 171 ? -12.336 18.169 18.380 1.00 48.38 171 GLY A N 1
ATOM 1292 C CA . GLY A 1 171 ? -13.592 17.447 18.552 1.00 48.38 171 GLY A CA 1
ATOM 1293 C C . GLY A 1 171 ? -13.634 16.831 19.943 1.00 48.38 171 GLY A C 1
ATOM 1294 O O . GLY A 1 171 ? -12.711 16.113 20.317 1.00 48.38 171 GLY A O 1
ATOM 1295 N N . ILE A 1 172 ? -14.690 17.085 20.712 1.00 53.03 172 ILE A N 1
ATOM 1296 C CA . ILE A 1 172 ? -14.974 16.311 21.925 1.00 53.03 172 ILE A CA 1
ATOM 1297 C C . ILE A 1 172 ? -16.000 15.251 21.542 1.00 53.03 172 ILE A C 1
ATOM 1299 O O . ILE A 1 172 ? -17.118 15.589 21.151 1.00 53.03 172 ILE A O 1
ATOM 1303 N N . ILE A 1 173 ? -15.623 13.979 21.660 1.00 59.03 173 ILE A N 1
ATOM 1304 C CA . ILE A 1 173 ? -16.543 12.855 21.478 1.00 59.03 173 ILE A CA 1
ATOM 1305 C C . ILE A 1 173 ? -16.801 12.236 22.851 1.00 59.03 173 ILE A C 1
ATOM 1307 O O . ILE A 1 173 ? -15.867 11.901 23.583 1.00 59.03 173 ILE A O 1
ATOM 1311 N N . ARG A 1 174 ? -18.079 12.092 23.210 1.00 48.09 174 ARG A N 1
ATOM 1312 C CA . ARG A 1 174 ? -18.495 11.245 24.333 1.00 48.09 174 ARG A CA 1
ATOM 1313 C C . ARG A 1 174 ? -18.784 9.854 23.792 1.00 48.09 174 ARG A C 1
ATOM 1315 O O . ARG A 1 174 ? -19.501 9.733 22.803 1.00 48.09 174 ARG A O 1
ATOM 1322 N N . GLY A 1 175 ? -18.222 8.826 24.420 1.00 44.31 175 GLY A N 1
ATOM 1323 C CA . GLY A 1 175 ? -18.501 7.447 24.042 1.00 44.31 175 GLY A CA 1
ATOM 1324 C C . GLY A 1 175 ? -19.952 7.088 24.357 1.00 44.31 175 GLY A C 1
ATOM 1325 O O . GLY A 1 175 ? -20.287 6.858 25.520 1.00 44.31 175 GLY A O 1
ATOM 1326 N N . GLU A 1 176 ? -20.807 7.025 23.338 1.00 37.50 176 GLU A N 1
ATOM 1327 C CA . GLU A 1 176 ? -22.121 6.386 23.434 1.00 37.50 176 GLU A CA 1
ATOM 1328 C C . GLU A 1 176 ? -21.978 4.915 23.027 1.00 37.50 176 GLU A C 1
ATOM 1330 O O . GLU A 1 176 ? -21.532 4.593 21.926 1.00 37.50 176 GLU A O 1
ATOM 1335 N N . ALA A 1 177 ? -22.309 4.003 23.943 1.00 37.50 177 ALA A N 1
ATOM 1336 C CA . ALA A 1 177 ? -22.298 2.574 23.666 1.00 37.50 177 ALA A CA 1
ATOM 1337 C C . ALA A 1 177 ? -23.497 2.210 22.784 1.00 37.50 177 ALA A C 1
ATOM 1339 O O . ALA A 1 177 ? -24.620 2.086 23.270 1.00 37.50 177 ALA A O 1
ATOM 1340 N N . GLY A 1 178 ? -23.247 2.019 21.492 1.00 32.16 178 GLY A N 1
ATOM 1341 C CA . GLY A 1 178 ? -24.225 1.503 20.542 1.00 32.16 178 GLY A CA 1
ATOM 1342 C C . GLY A 1 178 ? -23.619 0.407 19.672 1.00 32.16 178 GLY A C 1
ATOM 1343 O O . GLY A 1 178 ? -22.946 0.705 18.694 1.00 32.16 178 GLY A O 1
ATOM 1344 N N . GLY A 1 179 ? -23.898 -0.855 20.013 1.00 35.09 179 GLY A N 1
ATOM 1345 C CA . GLY A 1 179 ? -23.647 -2.022 19.159 1.00 35.09 179 GLY A CA 1
ATOM 1346 C C . GLY A 1 179 ? -22.351 -2.786 19.450 1.00 35.09 179 GLY A C 1
ATOM 1347 O O . GLY A 1 179 ? -21.302 -2.210 19.700 1.00 35.09 179 GLY A O 1
ATOM 1348 N N . ASP A 1 180 ? -22.448 -4.114 19.419 1.00 37.75 180 ASP A N 1
ATOM 1349 C CA . ASP A 1 180 ? -21.473 -5.124 19.857 1.00 37.75 180 ASP A CA 1
ATOM 1350 C C . ASP A 1 180 ? -20.189 -5.226 18.992 1.00 37.75 180 ASP A C 1
ATOM 1352 O O . ASP A 1 180 ? -19.781 -6.305 18.562 1.00 37.75 180 ASP A O 1
ATOM 1356 N N . SER A 1 181 ? -19.506 -4.109 18.726 1.00 40.16 181 SER A N 1
ATOM 1357 C CA . SER A 1 181 ? -18.202 -4.084 18.037 1.00 40.16 181 SER A CA 1
ATOM 1358 C C . SER A 1 181 ? -17.085 -4.744 18.863 1.00 40.16 181 SER A C 1
ATOM 1360 O O . SER A 1 181 ? -16.123 -5.286 18.315 1.00 40.16 181 SER A O 1
ATOM 1362 N N . GLY A 1 182 ? -17.251 -4.803 20.188 1.00 33.91 182 GLY A N 1
ATOM 1363 C CA . GLY A 1 182 ? -16.324 -5.479 21.097 1.00 33.91 182 GLY A CA 1
ATOM 1364 C C . GLY A 1 182 ? -16.332 -7.013 20.997 1.00 33.91 182 GLY A C 1
ATOM 1365 O O . GLY A 1 182 ? -15.362 -7.647 21.414 1.00 33.91 182 GLY A O 1
ATOM 1366 N N . ALA A 1 183 ? -17.377 -7.646 20.448 1.00 32.62 183 ALA A N 1
ATOM 1367 C CA . ALA A 1 183 ? -17.435 -9.110 20.326 1.00 32.62 183 ALA A CA 1
ATOM 1368 C C . ALA A 1 183 ? -16.502 -9.688 19.249 1.00 32.62 183 ALA A C 1
ATOM 1370 O O . ALA A 1 183 ? -16.208 -10.890 19.280 1.00 32.62 183 ALA A O 1
ATOM 1371 N N . TRP A 1 184 ? -16.026 -8.862 18.312 1.00 32.69 184 TRP A N 1
ATOM 1372 C CA . TRP A 1 184 ? -15.020 -9.273 17.332 1.00 32.69 184 TRP A CA 1
ATOM 1373 C C . TRP A 1 184 ? -13.602 -9.180 17.915 1.00 32.69 184 TRP A C 1
ATOM 1375 O O . TRP A 1 184 ? -12.860 -10.160 17.870 1.00 32.69 184 TRP A O 1
ATOM 1385 N N . ALA A 1 185 ? -13.265 -8.062 18.570 1.00 31.98 185 ALA A N 1
ATOM 1386 C CA . ALA A 1 185 ? -11.958 -7.850 19.201 1.00 31.98 185 ALA A CA 1
ATOM 1387 C C . ALA A 1 185 ? -11.684 -8.842 20.352 1.00 31.98 185 ALA A C 1
ATOM 1389 O O . ALA A 1 185 ? -10.602 -9.424 20.437 1.00 31.98 185 ALA A O 1
ATOM 1390 N N . ARG A 1 186 ? -12.698 -9.141 21.183 1.00 36.31 186 ARG A N 1
ATOM 1391 C CA . ARG A 1 186 ? -12.576 -10.091 22.308 1.00 36.31 186 ARG A CA 1
ATOM 1392 C C . ARG A 1 186 ? -12.316 -11.542 21.890 1.00 36.31 186 ARG A C 1
ATOM 1394 O O . ARG A 1 186 ? -11.843 -12.324 22.708 1.00 36.31 186 ARG A O 1
ATOM 1401 N N . ARG A 1 187 ? -12.597 -11.920 20.636 1.00 32.19 187 ARG A N 1
ATOM 1402 C CA . ARG A 1 187 ? -12.351 -13.286 20.136 1.00 32.19 187 ARG A CA 1
ATOM 1403 C C . ARG A 1 187 ? -10.891 -13.564 19.780 1.00 32.19 187 ARG A C 1
ATOM 1405 O O . ARG A 1 187 ? -10.539 -14.732 19.667 1.00 32.19 187 ARG A O 1
ATOM 1412 N N . GLN A 1 188 ? -10.050 -12.539 19.616 1.00 32.38 188 GLN A N 1
ATOM 1413 C CA . GLN A 1 188 ? -8.654 -12.720 19.188 1.00 32.38 188 GLN A CA 1
ATOM 1414 C C . GLN A 1 188 ? -7.623 -12.557 20.317 1.00 32.38 188 GLN A C 1
ATOM 1416 O O . GLN A 1 188 ? -6.470 -12.946 20.148 1.00 32.38 188 GLN A O 1
ATOM 1421 N N . SER A 1 189 ? -8.007 -12.031 21.484 1.00 33.31 189 SER A N 1
ATOM 1422 C CA . SER A 1 189 ? -7.076 -11.739 22.580 1.00 33.31 189 SER A CA 1
ATOM 1423 C C . SER A 1 189 ? -7.207 -12.728 23.749 1.00 33.31 189 SER A C 1
ATOM 1425 O O . SER A 1 189 ? -7.769 -12.394 24.791 1.00 33.31 189 SER A O 1
ATOM 1427 N N . THR A 1 190 ? -6.668 -13.942 23.622 1.00 28.92 190 THR A N 1
ATOM 1428 C CA . THR A 1 190 ? -6.504 -14.870 24.767 1.00 28.92 190 THR A CA 1
ATOM 1429 C C . THR A 1 190 ? -5.116 -14.808 25.412 1.00 28.92 190 THR A C 1
ATOM 1431 O O . THR A 1 190 ? -4.729 -15.734 26.119 1.00 28.92 190 THR A O 1
ATOM 1434 N N . THR A 1 191 ? -4.361 -13.722 25.229 1.00 29.84 191 THR A N 1
ATOM 1435 C CA . THR A 1 191 ? -3.023 -13.591 25.830 1.00 29.84 191 THR A CA 1
ATOM 1436 C C . THR A 1 191 ? -2.993 -12.440 26.839 1.00 29.84 191 THR A C 1
ATOM 1438 O O . THR A 1 191 ? -3.139 -11.284 26.440 1.00 29.84 191 THR A O 1
ATOM 1441 N N . PRO A 1 192 ? -2.796 -12.698 28.146 1.00 29.48 192 PRO A N 1
ATOM 1442 C CA . PRO A 1 192 ? -2.709 -11.636 29.139 1.00 29.48 192 PRO A CA 1
ATOM 1443 C C . PRO A 1 192 ? -1.303 -11.018 29.122 1.00 29.48 192 PRO A C 1
ATOM 1445 O O . PRO A 1 192 ? -0.351 -11.613 29.625 1.00 29.48 192 PRO A O 1
ATOM 1448 N N . SER A 1 193 ? -1.147 -9.811 28.568 1.00 36.81 193 SER A N 1
ATOM 1449 C CA . SER A 1 193 ? 0.108 -9.055 28.683 1.00 36.81 193 SER A CA 1
ATOM 1450 C C . SER A 1 193 ? 0.081 -8.120 29.896 1.00 36.81 193 SER A C 1
ATOM 1452 O O . SER A 1 193 ? -0.698 -7.166 29.962 1.00 36.81 193 SER A O 1
ATOM 1454 N N . ARG A 1 194 ? 0.970 -8.410 30.851 1.00 32.72 194 ARG A N 1
ATOM 1455 C CA . ARG A 1 194 ? 1.345 -7.579 32.001 1.00 32.72 194 ARG A CA 1
ATOM 1456 C C . ARG A 1 194 ? 2.063 -6.305 31.542 1.00 32.72 194 ARG A C 1
ATOM 1458 O O . ARG A 1 194 ? 3.245 -6.386 31.236 1.00 32.72 194 ARG A O 1
ATOM 1465 N N . THR A 1 195 ? 1.422 -5.143 31.613 1.00 35.69 195 THR A N 1
ATOM 1466 C CA . THR A 1 195 ? 2.104 -3.841 31.756 1.00 35.69 195 THR A CA 1
ATOM 1467 C C . THR A 1 195 ? 1.173 -2.847 32.460 1.00 35.69 195 THR A C 1
ATOM 1469 O O . THR A 1 195 ? -0.030 -2.825 32.213 1.00 35.69 195 THR A O 1
ATOM 1472 N N . GLY A 1 196 ? 1.726 -2.113 33.433 1.00 28.02 196 GLY A N 1
ATOM 1473 C CA . GLY A 1 196 ? 0.997 -1.243 34.364 1.00 28.02 196 GLY A CA 1
ATOM 1474 C C . GLY A 1 196 ? 0.458 0.059 33.748 1.00 28.02 196 GLY A C 1
ATOM 1475 O O . GLY A 1 196 ? 0.744 0.360 32.590 1.00 28.02 196 GLY A O 1
ATOM 1476 N N . PRO A 1 197 ? -0.330 0.837 34.515 1.00 31.38 197 PRO A N 1
ATOM 1477 C CA . PRO A 1 197 ? -1.072 1.980 33.994 1.00 31.38 197 PRO A CA 1
ATOM 1478 C C . PRO A 1 197 ? -0.158 3.173 33.685 1.00 31.38 197 PRO A C 1
ATOM 1480 O O . PRO A 1 197 ? 0.663 3.583 34.508 1.00 31.38 197 PRO A O 1
ATOM 1483 N N . ILE A 1 198 ? -0.344 3.759 32.502 1.00 32.59 198 ILE A N 1
ATOM 1484 C CA . ILE A 1 198 ? 0.248 5.041 32.113 1.00 32.59 198 ILE A CA 1
ATOM 1485 C C . ILE A 1 198 ? -0.597 6.159 32.744 1.00 32.59 198 ILE A C 1
ATOM 1487 O O . ILE A 1 198 ? -1.822 6.155 32.649 1.00 32.59 198 ILE A O 1
ATOM 1491 N N . LYS A 1 199 ? 0.064 7.097 33.433 1.00 27.25 199 LYS A N 1
ATOM 1492 C CA . LYS A 1 199 ? -0.561 8.244 34.111 1.00 27.25 199 LYS A CA 1
ATOM 1493 C C . LYS A 1 199 ? -1.214 9.194 33.099 1.00 27.25 199 LYS A C 1
ATOM 1495 O O . LYS A 1 199 ? -0.514 9.792 32.285 1.00 27.25 199 LYS A O 1
ATOM 1500 N N . CYS A 1 200 ? -2.525 9.395 33.223 1.00 26.27 200 CYS A N 1
ATOM 1501 C CA . CYS A 1 200 ? -3.231 10.523 32.619 1.00 26.27 200 CYS A CA 1
ATOM 1502 C C . CYS A 1 200 ? -2.798 11.827 33.308 1.00 26.27 200 CYS A C 1
ATOM 1504 O O . CYS A 1 200 ? -2.796 11.911 34.540 1.00 26.27 200 CYS A O 1
ATOM 1506 N N . TRP A 1 201 ? -2.412 12.829 32.520 1.00 28.31 201 TRP A N 1
ATOM 1507 C CA . TRP A 1 201 ? -2.124 14.173 33.018 1.00 28.31 201 TRP A CA 1
ATOM 1508 C C . TRP A 1 201 ? -3.435 14.891 33.372 1.00 28.31 201 TRP A C 1
ATOM 1510 O O . TRP A 1 201 ? -4.435 14.729 32.673 1.00 28.31 201 TRP A O 1
ATOM 1520 N N . ARG A 1 202 ? -3.414 15.608 34.502 1.00 29.78 202 ARG A N 1
ATOM 1521 C CA . ARG A 1 202 ? -4.487 16.490 34.985 1.00 29.78 202 ARG A CA 1
ATOM 1522 C C . ARG A 1 202 ? -4.475 17.823 34.255 1.00 29.78 202 ARG A C 1
ATOM 1524 O O . ARG A 1 202 ? -3.359 18.257 33.896 1.00 29.78 202 ARG A O 1
#

Secondary structure (DSSP, 8-state):
-EEEEESS-SSGGG-EEEE-PPPPP-TTEEEEEEEEEE--HHHHHHHTT-SSSPPPSSEE--SEEEEEEEEE-TT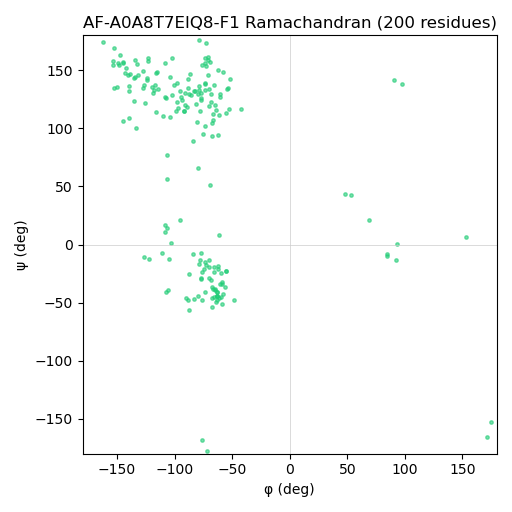--S--TT-EEEEE-SS--SBSEEEEEGGGEEEPPTT--HHHHHHHHHHHHHHHIIIIIIT-PPTT-EEEEET------TT-----S------TTEEEEE----S-THHHHTTT-------PPPPPP-

Nearest PDB structures (foldseek):
  4a27-assembly1_B  TM=9.444E-01  e=1.854E-12  Homo sapiens
  6k9y-assembly2_D  TM=9.556E-01  e=1.549E-12  Homo sapiens
  4a27-assembly1_A  TM=9.416E-01  e=4.292E-12  Homo sapiens
  6lhr-assembly2_D  TM=9.254E-01  e=8.299E-12  Homo sapiens
  6lii-assembly2_D  TM=9.360E-01  e=1.511E-11  Homo sapiens

Radius of gyration: 19.94 Å; Cα contacts (8 Å, |Δi|>4): 333; chains: 1; bounding box: 44×45×52 Å

Sequence (202 aa):
MKAIWIDSLGGPEVMQVIDMPIPEPGRKEVRIKVESVGLNYSDIMICEGRYLQRTELPQVLGREQAGVVDAVGPEVTRVQPGQRVYATSASGALAEYRIAHQGAVFPLPDAMTSDLAVALIVQGLTALHCLDHHGRLNAGETVLIHAAGGVRHAGDPDGAAFRRREDHRHGIIRGEAGGDSGAWARRQSTTPSRTGPIKCWR

Solvent-accessible surface area (backbone atoms only — not comparable to full-atom values): 12104 Å² total; per-residue (Å²): 72,50,32,37,32,29,75,60,72,35,66,78,86,48,60,38,84,43,81,44,80,78,80,80,45,50,54,48,17,27,22,29,40,50,76,27,61,29,86,54,75,62,52,56,28,38,38,52,58,68,36,97,60,86,66,69,73,67,39,42,40,35,36,28,27,9,27,31,27,66,41,68,14,92,66,45,80,87,68,55,66,75,39,49,30,37,38,57,47,96,48,38,33,41,28,46,57,36,74,43,50,50,91,44,50,42,80,51,57,89,90,54,50,41,60,55,47,37,68,36,51,69,58,50,51,50,51,48,43,47,42,52,73,73,56,57,69,52,73,76,43,74,46,83,36,74,62,62,74,67,86,79,75,89,79,75,90,78,88,75,88,75,91,79,74,94,55,92,63,53,38,78,48,68,41,74,83,75,78,79,66,61,67,63,61,64,72,74,64,90,70,91,80,91,75,82,87,81,84,80,84,132

Mean predicted aligned error: 11.83 Å

pLDDT: mean 78.56, std 26.1, range [26.27, 98.62]